Protein AF-A0A1U9QZW3-F1 (afdb_monomer_lite)

Foldseek 3Di:
DEDEPNDAAAQVCLVVQLVSLQVSCDPVADDPPALLSLLLSLLSSLQRHDPDYFYSQLSVVLSVVLLVVLVVVLVVLVVLQVVQVVVFPPPLLVVLVVVLVVQDLWPVSNLVVQKAKWKAADRSVQSSLCQVQQFQRSDHADPVQQAADDPVLQPDPPVLNWSQDPVGTKHKTASADDDPRHANHFMKMFMAGPRQKDFAPGSVLSPDRGRIIMGHRNHHTPDMGTNDHDHYPPDDSSSVSSVVSSSVSVNCSPVSVVSSVVSRCVVVVNDD

Organism: Streptomyces niveus (NCBI:txid193462)

Structure (mmCIF, N/CA/C/O backbone):
data_AF-A0A1U9QZW3-F1
#
_entry.id   AF-A0A1U9QZW3-F1
#
loop_
_atom_site.group_PDB
_atom_site.id
_atom_site.type_symbol
_atom_site.label_atom_id
_atom_site.label_alt_id
_atom_site.label_comp_id
_atom_site.label_asym_id
_atom_site.label_entity_id
_atom_site.label_seq_id
_atom_site.pdbx_PDB_ins_code
_atom_site.Cartn_x
_atom_site.Cartn_y
_atom_site.Cartn_z
_atom_site.occupancy
_atom_site.B_iso_or_equiv
_atom_site.auth_seq_id
_atom_site.auth_comp_id
_atom_site.auth_asym_id
_atom_site.auth_atom_id
_atom_site.pdbx_PDB_model_num
ATOM 1 N N . MET A 1 1 ? 25.166 -5.526 -11.745 1.00 91.75 1 MET A N 1
ATOM 2 C CA . MET A 1 1 ? 26.010 -4.747 -12.659 1.00 91.75 1 MET A CA 1
ATOM 3 C C . MET A 1 1 ? 25.221 -4.560 -13.935 1.00 91.75 1 MET A C 1
ATOM 5 O O . MET A 1 1 ? 24.619 -5.517 -14.416 1.00 91.75 1 MET A O 1
ATOM 9 N N . LEU A 1 2 ? 25.204 -3.346 -14.470 1.00 94.38 2 LEU A N 1
ATOM 10 C CA . LEU A 1 2 ? 24.476 -2.995 -15.684 1.00 94.38 2 LEU A CA 1
ATOM 11 C C . LEU A 1 2 ? 25.464 -2.562 -16.766 1.00 94.38 2 LEU A C 1
ATOM 13 O O . LEU A 1 2 ? 26.194 -1.596 -16.572 1.00 94.38 2 LEU A O 1
ATOM 17 N N . LYS A 1 3 ? 25.471 -3.249 -17.905 1.00 94.50 3 LYS A N 1
ATOM 18 C CA . LYS A 1 3 ? 26.296 -2.911 -19.064 1.00 94.50 3 LYS A CA 1
ATOM 19 C C . LYS A 1 3 ? 25.489 -2.131 -20.099 1.00 94.50 3 LYS A C 1
ATOM 21 O O . LYS A 1 3 ? 24.405 -2.552 -20.508 1.00 94.50 3 LYS A O 1
ATOM 26 N N . ILE A 1 4 ? 26.033 -0.996 -20.536 1.00 93.00 4 ILE A N 1
ATOM 27 C CA . ILE A 1 4 ? 25.473 -0.157 -21.601 1.00 93.00 4 ILE A CA 1
ATOM 28 C C . ILE A 1 4 ? 26.614 0.205 -22.553 1.00 93.00 4 ILE A C 1
ATOM 30 O O . ILE A 1 4 ? 27.500 0.985 -22.205 1.00 93.00 4 ILE A O 1
ATOM 34 N N . GLY A 1 5 ? 26.603 -0.384 -23.752 1.00 90.25 5 GLY A N 1
ATOM 35 C CA . GLY A 1 5 ? 27.762 -0.333 -24.645 1.00 90.25 5 GLY A CA 1
ATOM 36 C C . GLY A 1 5 ? 28.980 -0.973 -23.974 1.00 90.25 5 GLY A C 1
ATOM 37 O O . GLY A 1 5 ? 28.882 -2.082 -23.450 1.00 90.25 5 GLY A O 1
ATOM 38 N N . ASP A 1 6 ? 30.099 -0.252 -23.939 1.00 91.50 6 ASP A N 1
ATOM 39 C CA . ASP A 1 6 ? 31.357 -0.728 -23.345 1.00 91.50 6 ASP A CA 1
ATOM 40 C C . ASP A 1 6 ? 31.515 -0.379 -21.856 1.00 91.50 6 ASP A C 1
ATOM 42 O O . ASP A 1 6 ? 32.492 -0.773 -21.222 1.00 91.50 6 ASP A O 1
ATOM 46 N N . ILE A 1 7 ? 30.556 0.347 -21.272 1.00 91.62 7 ILE A N 1
ATOM 47 C CA . ILE A 1 7 ? 30.619 0.800 -19.878 1.00 91.62 7 ILE A CA 1
ATOM 48 C C . ILE A 1 7 ? 29.787 -0.132 -18.995 1.00 91.62 7 ILE A C 1
ATOM 50 O O . ILE A 1 7 ? 28.655 -0.485 -19.332 1.00 91.62 7 ILE A O 1
ATOM 54 N N . THR A 1 8 ? 30.343 -0.499 -17.838 1.00 91.94 8 THR A N 1
ATOM 55 C CA . THR A 1 8 ? 29.641 -1.252 -16.790 1.00 91.94 8 THR A CA 1
ATOM 56 C C . THR A 1 8 ? 29.429 -0.366 -15.570 1.00 91.94 8 THR A C 1
ATOM 58 O O . THR A 1 8 ? 30.377 0.199 -15.037 1.00 91.94 8 THR A O 1
ATOM 61 N N . TYR A 1 9 ? 28.178 -0.272 -15.133 1.00 91.94 9 TYR A N 1
ATOM 62 C CA . TYR A 1 9 ? 27.738 0.453 -13.949 1.00 91.94 9 TYR A CA 1
ATOM 63 C C . TYR A 1 9 ? 27.449 -0.527 -12.811 1.00 91.94 9 TYR A C 1
ATOM 65 O O . TYR A 1 9 ? 26.927 -1.628 -13.033 1.00 91.94 9 TYR A O 1
ATOM 73 N N . ASP A 1 10 ? 27.751 -0.125 -11.583 1.00 89.06 10 ASP A N 1
ATOM 74 C CA . ASP A 1 10 ? 27.648 -0.975 -10.400 1.00 89.06 10 ASP A CA 1
ATOM 75 C C . ASP A 1 10 ? 26.913 -0.289 -9.235 1.00 89.06 10 ASP A C 1
ATOM 77 O O . ASP A 1 10 ? 26.332 0.791 -9.359 1.00 89.06 10 ASP A O 1
ATOM 81 N N . HIS A 1 11 ? 26.911 -0.958 -8.083 1.00 78.81 11 HIS A N 1
ATOM 82 C CA . HIS A 1 11 ? 26.247 -0.504 -6.865 1.00 78.81 11 HIS A CA 1
ATOM 83 C C . HIS A 1 11 ? 26.825 0.792 -6.271 1.00 78.81 11 HIS A C 1
ATOM 85 O O . HIS A 1 11 ? 26.147 1.414 -5.456 1.00 78.81 11 HIS A O 1
ATOM 91 N N . GLN A 1 12 ? 28.040 1.206 -6.652 1.00 82.00 12 GLN A N 1
ATOM 92 C CA . GLN A 1 12 ? 28.663 2.439 -6.159 1.00 82.00 12 GLN A CA 1
ATOM 93 C C . GLN A 1 12 ? 28.167 3.673 -6.923 1.00 82.00 12 GLN A C 1
ATOM 95 O O . GLN A 1 12 ? 28.293 4.795 -6.439 1.00 82.00 12 GLN A O 1
ATOM 100 N N . SER A 1 13 ? 27.551 3.469 -8.091 1.00 76.12 13 SER A N 1
ATOM 101 C CA . SER A 1 13 ? 27.132 4.526 -9.017 1.00 76.12 13 SER A CA 1
ATOM 102 C C . SER A 1 13 ? 25.669 4.387 -9.499 1.00 76.12 13 SER A C 1
ATOM 104 O O . SER A 1 13 ? 25.374 4.540 -10.689 1.00 76.12 13 SER A O 1
ATOM 106 N N . PRO A 1 14 ? 24.677 4.146 -8.610 1.00 75.44 14 PRO A N 1
ATOM 107 C CA . PRO A 1 14 ? 23.293 3.908 -9.032 1.00 75.44 14 PRO A CA 1
ATOM 108 C C . PRO A 1 14 ? 22.643 5.138 -9.688 1.00 75.44 14 PRO A C 1
ATOM 110 O O . PRO A 1 14 ? 21.741 4.989 -10.512 1.00 75.44 14 PRO A O 1
ATOM 113 N N . GLY A 1 15 ? 23.078 6.355 -9.341 1.00 81.25 15 GLY A N 1
ATOM 114 C CA . GLY A 1 15 ? 22.639 7.592 -10.000 1.00 81.25 15 GLY A CA 1
ATOM 115 C C . GLY A 1 15 ? 23.156 7.717 -11.438 1.00 81.25 15 GLY A C 1
ATOM 116 O O . GLY A 1 15 ? 22.401 8.103 -12.338 1.00 81.25 15 GLY A O 1
ATOM 117 N N . ASP A 1 16 ? 24.403 7.307 -11.672 1.00 87.50 16 ASP A N 1
ATOM 118 C CA . ASP A 1 16 ? 25.022 7.327 -12.998 1.00 87.50 16 ASP A CA 1
ATOM 119 C C . ASP A 1 16 ? 24.405 6.262 -13.901 1.00 87.50 16 ASP A C 1
ATOM 121 O O . ASP A 1 16 ? 24.103 6.544 -15.059 1.00 87.50 16 ASP A O 1
ATOM 125 N N . ALA A 1 17 ? 24.103 5.079 -13.352 1.00 89.38 17 ALA A N 1
ATOM 126 C CA . ALA A 1 17 ? 23.399 4.017 -14.067 1.00 89.38 17 ALA A CA 1
ATOM 127 C C . ALA A 1 17 ? 22.030 4.481 -14.598 1.00 89.38 17 ALA A C 1
ATOM 129 O O . ALA A 1 17 ? 21.712 4.272 -15.769 1.00 89.38 17 ALA A O 1
ATOM 130 N N . LYS A 1 18 ? 21.228 5.166 -13.765 1.00 93.19 18 LYS A N 1
ATOM 131 C CA . LYS A 1 18 ? 19.935 5.747 -14.182 1.00 93.19 18 LYS A CA 1
ATOM 132 C C . LYS A 1 18 ? 20.118 6.734 -15.332 1.00 93.19 18 LYS A C 1
ATOM 134 O O . LYS A 1 18 ? 19.458 6.622 -16.363 1.00 93.19 18 LYS A O 1
ATOM 139 N N . SER A 1 19 ? 21.036 7.682 -15.154 1.00 92.38 19 SER A N 1
ATOM 140 C CA . SER A 1 19 ? 21.314 8.733 -16.137 1.00 92.38 19 SER A CA 1
ATOM 141 C C . SER A 1 19 ? 21.801 8.150 -17.466 1.00 92.38 19 SER A C 1
ATOM 143 O O . SER A 1 19 ? 21.383 8.599 -18.535 1.00 92.38 19 SER A O 1
ATOM 145 N N . ALA A 1 20 ? 22.628 7.105 -17.410 1.00 93.38 20 ALA A N 1
ATOM 146 C CA . ALA A 1 20 ? 23.126 6.393 -18.576 1.00 93.38 20 ALA A CA 1
ATOM 147 C C . ALA A 1 20 ? 22.014 5.661 -19.338 1.00 93.38 20 ALA A C 1
ATOM 149 O O . ALA A 1 20 ? 21.954 5.780 -20.562 1.00 93.38 20 ALA A O 1
ATOM 150 N N . VAL A 1 21 ? 21.093 4.980 -18.642 1.00 95.69 21 VAL A N 1
ATOM 151 C CA . VAL A 1 21 ? 19.912 4.356 -19.270 1.00 95.69 21 VAL A CA 1
ATOM 152 C C . VAL A 1 21 ? 19.073 5.399 -20.003 1.00 95.69 21 VAL A C 1
ATOM 154 O O . VAL A 1 21 ? 18.740 5.213 -21.173 1.00 95.69 21 VAL A O 1
ATOM 157 N N . TYR A 1 22 ? 18.776 6.526 -19.354 1.00 96.00 22 TYR A N 1
ATOM 158 C CA . TYR A 1 22 ? 17.992 7.597 -19.969 1.00 96.00 22 TYR A CA 1
ATOM 159 C C . TYR A 1 22 ? 18.667 8.168 -21.216 1.00 96.00 22 TYR A C 1
ATOM 161 O O . TYR A 1 22 ? 18.009 8.368 -22.236 1.00 96.00 22 TYR A O 1
ATOM 169 N N . LYS A 1 23 ? 19.984 8.397 -21.153 1.00 95.12 23 LYS A N 1
ATOM 170 C CA . LYS A 1 23 ? 20.768 8.896 -22.286 1.00 95.12 23 LYS A CA 1
ATOM 171 C C . LYS A 1 23 ? 20.805 7.888 -23.436 1.00 95.12 23 LYS A C 1
ATOM 173 O O . LYS A 1 23 ? 20.624 8.284 -24.582 1.00 95.12 23 LYS A O 1
ATOM 178 N N . ALA A 1 24 ? 20.998 6.604 -23.136 1.00 94.88 24 ALA A N 1
ATOM 179 C CA . ALA A 1 24 ? 21.049 5.540 -24.135 1.00 94.88 24 ALA A CA 1
ATOM 180 C C . ALA A 1 24 ? 19.699 5.319 -24.836 1.00 94.88 24 ALA A C 1
ATOM 182 O O . ALA A 1 24 ? 19.668 4.989 -26.018 1.00 94.88 24 ALA A O 1
ATOM 183 N N . MET A 1 25 ? 18.581 5.532 -24.134 1.00 95.31 25 MET A N 1
ATOM 184 C CA . MET A 1 25 ? 17.242 5.469 -24.730 1.00 95.31 25 MET A CA 1
ATOM 185 C C . MET A 1 25 ? 16.882 6.715 -25.558 1.00 95.31 25 MET A C 1
ATOM 187 O O . MET A 1 25 ? 16.002 6.638 -26.417 1.00 95.31 25 MET A O 1
ATOM 191 N N . GLY A 1 26 ? 17.541 7.856 -25.333 1.00 94.50 26 GLY A N 1
ATOM 192 C CA . GLY A 1 26 ? 17.325 9.085 -26.099 1.00 94.50 26 GLY A CA 1
ATOM 193 C C . GLY A 1 26 ? 15.855 9.518 -26.113 1.00 94.50 26 GLY A C 1
ATOM 194 O O . GLY A 1 26 ? 15.215 9.613 -25.067 1.00 94.50 26 GLY A O 1
ATOM 195 N N . ALA A 1 27 ? 15.300 9.748 -27.307 1.00 92.38 27 ALA A N 1
ATOM 196 C CA . ALA A 1 27 ? 13.905 10.164 -27.485 1.00 92.38 27 ALA A CA 1
ATOM 197 C C . ALA A 1 27 ? 12.869 9.118 -27.023 1.00 92.38 27 ALA A C 1
ATOM 199 O O . ALA A 1 27 ? 11.719 9.476 -26.779 1.00 92.38 27 ALA A O 1
ATOM 200 N N . ALA A 1 28 ? 13.260 7.846 -26.890 1.00 92.12 28 ALA A N 1
ATOM 201 C CA . ALA A 1 28 ? 12.387 6.791 -26.376 1.00 92.12 28 ALA A CA 1
ATOM 202 C C . ALA A 1 28 ? 12.317 6.770 -24.838 1.00 92.12 28 ALA A C 1
ATOM 204 O O . ALA A 1 28 ? 11.493 6.054 -24.271 1.00 92.12 28 ALA A O 1
ATOM 205 N N . ALA A 1 29 ? 13.179 7.521 -24.143 1.00 94.00 29 ALA A N 1
ATOM 206 C CA . ALA A 1 29 ? 13.143 7.590 -22.691 1.00 94.00 29 ALA A CA 1
ATOM 207 C C . ALA A 1 29 ? 11.895 8.366 -22.218 1.00 94.00 29 ALA A C 1
ATOM 209 O O . ALA A 1 29 ? 11.572 9.411 -22.791 1.00 94.00 29 ALA A O 1
ATOM 210 N N . PRO A 1 30 ? 11.217 7.933 -21.138 1.00 94.81 30 PRO A N 1
ATOM 211 C CA . PRO A 1 30 ? 10.108 8.689 -20.565 1.00 94.81 30 PRO A CA 1
ATOM 212 C C . PRO A 1 30 ? 10.532 10.103 -20.161 1.00 94.81 30 PRO A C 1
ATOM 214 O O . PRO A 1 30 ? 11.684 10.320 -19.773 1.00 94.81 30 PRO A O 1
ATOM 217 N N . LYS A 1 31 ? 9.591 11.053 -20.212 1.00 94.00 31 LYS A N 1
ATOM 218 C CA . LYS A 1 31 ? 9.825 12.447 -19.804 1.00 94.00 31 LYS A CA 1
ATOM 219 C C . LYS A 1 31 ? 10.215 12.530 -18.327 1.00 94.00 31 LYS A C 1
ATOM 221 O O . LYS A 1 31 ? 9.751 11.726 -17.515 1.00 94.00 31 LYS A O 1
ATOM 226 N N . ASP A 1 32 ? 11.023 13.527 -17.979 1.00 90.25 32 ASP A N 1
ATOM 227 C CA . ASP A 1 32 ? 11.394 13.778 -16.587 1.00 90.25 32 ASP A CA 1
ATOM 228 C C . ASP A 1 32 ? 10.163 14.030 -15.708 1.00 90.25 32 ASP A C 1
ATOM 230 O O . ASP A 1 32 ? 9.120 14.494 -16.173 1.00 90.25 32 ASP A O 1
ATOM 234 N N . SER A 1 33 ? 10.287 13.672 -14.429 1.00 87.19 33 SER A N 1
ATOM 235 C CA . SER A 1 33 ? 9.225 13.804 -13.421 1.00 87.19 33 SER A CA 1
ATOM 236 C C . SER A 1 33 ? 7.921 13.054 -13.743 1.00 87.19 33 SER A C 1
ATOM 238 O O . SER A 1 33 ? 6.858 13.413 -13.241 1.00 87.19 33 SER A O 1
ATOM 240 N N . THR A 1 34 ? 7.986 11.989 -14.551 1.00 92.38 34 THR A N 1
ATOM 241 C CA . THR A 1 34 ? 6.855 11.073 -14.786 1.00 92.38 34 THR A CA 1
ATOM 242 C C . THR A 1 34 ? 7.002 9.770 -13.989 1.00 92.38 34 THR A C 1
ATOM 244 O O . THR A 1 34 ? 8.127 9.312 -13.771 1.00 92.38 34 THR A O 1
ATOM 247 N N . PRO A 1 35 ? 5.904 9.101 -13.590 1.00 91.94 35 PRO A N 1
ATOM 248 C CA . PRO A 1 35 ? 5.985 7.782 -12.952 1.00 91.94 35 PRO A CA 1
ATOM 249 C C . PRO A 1 35 ? 6.659 6.726 -13.828 1.00 91.94 35 PRO A C 1
ATOM 251 O O . PRO A 1 35 ? 7.415 5.904 -13.328 1.00 91.94 35 PRO A O 1
ATOM 254 N N . GLN A 1 36 ? 6.489 6.804 -15.148 1.00 95.62 36 GLN A N 1
ATOM 255 C CA . GLN A 1 36 ? 7.211 5.977 -16.114 1.00 95.62 36 GLN A CA 1
ATOM 256 C C . GLN A 1 36 ? 8.733 6.126 -15.965 1.00 95.62 36 GLN A C 1
ATOM 258 O O . GLN A 1 36 ? 9.456 5.131 -15.935 1.00 95.62 36 GLN A O 1
ATOM 263 N N . ARG A 1 37 ? 9.224 7.366 -15.835 1.00 95.31 37 ARG A N 1
ATOM 264 C CA . ARG A 1 37 ? 10.644 7.653 -15.581 1.00 95.31 37 ARG A CA 1
ATOM 265 C C . ARG A 1 37 ? 11.097 7.062 -14.251 1.00 95.31 37 ARG A C 1
ATOM 267 O O . ARG A 1 37 ? 12.189 6.507 -14.178 1.00 95.31 37 ARG A O 1
ATOM 274 N N . ALA A 1 38 ? 10.258 7.157 -13.221 1.00 93.75 38 ALA A N 1
ATOM 275 C CA . ALA A 1 38 ? 10.558 6.628 -11.898 1.00 93.75 38 ALA A CA 1
ATOM 276 C C . ALA A 1 38 ? 10.674 5.091 -11.895 1.00 93.75 38 ALA A C 1
ATOM 278 O O . ALA A 1 38 ? 11.660 4.574 -11.370 1.00 93.75 38 ALA A O 1
ATOM 279 N N . VAL A 1 39 ? 9.754 4.372 -12.554 1.00 95.94 39 VAL A N 1
ATOM 280 C CA . VAL A 1 39 ? 9.816 2.904 -12.722 1.00 95.94 39 VAL A CA 1
ATOM 281 C C . VAL A 1 39 ? 11.087 2.491 -13.469 1.00 95.94 39 VAL A C 1
ATOM 283 O O . VAL A 1 39 ? 11.822 1.616 -13.001 1.00 95.94 39 VAL A O 1
ATOM 286 N N . LEU A 1 40 ? 11.389 3.137 -14.602 1.00 96.75 40 LEU A N 1
ATOM 287 C CA . LEU A 1 40 ? 12.593 2.845 -15.385 1.00 96.75 40 LEU A CA 1
ATOM 288 C C . LEU A 1 40 ? 13.865 3.070 -14.556 1.00 96.75 40 LEU A C 1
ATOM 290 O O . LEU A 1 40 ? 14.745 2.211 -14.509 1.00 96.75 40 LEU A O 1
ATOM 294 N N . GLY A 1 41 ? 13.947 4.204 -13.858 1.00 94.75 41 GLY A N 1
ATOM 295 C CA . GLY A 1 41 ? 15.080 4.535 -13.000 1.00 94.75 41 GLY A CA 1
ATOM 296 C C . GLY A 1 41 ? 15.247 3.584 -11.819 1.00 94.75 41 GLY A C 1
ATOM 297 O O . GLY A 1 41 ? 16.371 3.218 -11.476 1.00 94.75 41 GLY A O 1
ATOM 298 N N . ALA A 1 42 ? 14.148 3.173 -11.186 1.00 93.81 42 ALA A N 1
ATOM 299 C CA . ALA A 1 42 ? 14.182 2.207 -10.095 1.00 93.81 42 ALA A CA 1
ATOM 300 C C . ALA A 1 42 ? 14.679 0.838 -10.590 1.00 93.81 42 ALA A C 1
ATOM 302 O O . ALA A 1 42 ? 15.586 0.263 -9.991 1.00 93.81 42 ALA A O 1
ATOM 303 N N . THR A 1 43 ? 14.184 0.377 -11.742 1.00 95.56 43 THR A N 1
ATOM 304 C CA . THR A 1 43 ? 14.618 -0.880 -12.378 1.00 95.56 43 THR A CA 1
ATOM 305 C C . THR A 1 43 ? 16.107 -0.844 -12.740 1.00 95.56 43 THR A C 1
ATOM 307 O O . THR A 1 43 ? 16.851 -1.772 -12.419 1.00 95.56 43 THR A O 1
ATOM 310 N N . ALA A 1 44 ? 16.575 0.258 -13.339 1.00 95.12 44 ALA A N 1
ATOM 311 C CA . ALA A 1 44 ? 17.985 0.457 -13.677 1.00 95.12 44 ALA A CA 1
ATOM 312 C C . ALA A 1 44 ? 18.894 0.434 -12.437 1.00 95.12 44 ALA A C 1
ATOM 314 O O . ALA A 1 44 ? 19.967 -0.171 -12.463 1.00 95.12 44 ALA A O 1
ATOM 315 N N . ALA A 1 45 ? 18.457 1.049 -11.334 1.00 93.19 45 ALA A N 1
ATOM 316 C CA . ALA A 1 45 ? 19.206 1.041 -10.081 1.00 93.19 45 ALA A CA 1
ATOM 317 C C . ALA A 1 45 ? 19.336 -0.366 -9.488 1.00 93.19 45 ALA A C 1
ATOM 319 O O . ALA A 1 45 ? 20.418 -0.735 -9.035 1.00 93.19 45 ALA A O 1
ATOM 320 N N . VAL A 1 46 ? 18.265 -1.167 -9.531 1.00 93.00 46 VAL A N 1
ATOM 321 C CA . VAL A 1 46 ? 18.315 -2.567 -9.087 1.00 93.00 46 VAL A CA 1
ATOM 322 C C . VAL A 1 46 ? 19.275 -3.382 -9.958 1.00 93.00 46 VAL A C 1
ATOM 324 O O . VAL A 1 46 ? 20.104 -4.122 -9.425 1.00 93.00 46 VAL A O 1
ATOM 327 N N . ALA A 1 47 ? 19.230 -3.214 -11.283 1.00 93.50 47 ALA A N 1
ATOM 328 C CA . ALA A 1 47 ? 20.141 -3.901 -12.199 1.00 93.50 47 ALA A CA 1
ATOM 329 C C . ALA A 1 47 ? 21.618 -3.553 -11.924 1.00 93.50 47 ALA A C 1
ATOM 331 O O . ALA A 1 47 ? 22.474 -4.442 -11.842 1.00 93.50 47 ALA A O 1
ATOM 332 N N . ALA A 1 48 ? 21.923 -2.269 -11.716 1.00 91.81 48 ALA A N 1
ATOM 333 C CA . ALA A 1 48 ? 23.266 -1.812 -11.364 1.00 91.81 48 ALA A CA 1
ATOM 334 C C . ALA A 1 48 ? 23.729 -2.381 -10.011 1.00 91.81 48 ALA A C 1
ATOM 336 O O . ALA A 1 48 ? 24.852 -2.875 -9.910 1.00 91.81 48 ALA A O 1
ATOM 337 N N . GLY A 1 49 ? 22.836 -2.408 -9.016 1.00 88.44 49 GLY A N 1
ATOM 338 C CA . GLY A 1 49 ? 23.109 -2.910 -7.667 1.00 88.44 49 GLY A CA 1
ATOM 339 C C . GLY A 1 49 ? 23.251 -4.432 -7.533 1.00 88.44 49 GLY A C 1
ATOM 340 O O . GLY A 1 49 ? 23.759 -4.905 -6.520 1.00 88.44 49 GLY A O 1
ATOM 341 N N . GLY A 1 50 ? 22.809 -5.219 -8.521 1.00 82.06 50 GLY A N 1
ATOM 342 C CA . GLY A 1 50 ? 22.882 -6.684 -8.473 1.00 82.06 50 GLY A CA 1
ATOM 343 C C . GLY A 1 50 ? 24.290 -7.257 -8.703 1.00 82.06 50 GLY A C 1
ATOM 344 O O . GLY A 1 50 ? 25.134 -6.630 -9.336 1.00 82.06 50 GLY A O 1
ATOM 345 N N . ALA A 1 51 ? 24.536 -8.496 -8.267 1.00 84.00 51 ALA A N 1
ATOM 346 C CA . ALA A 1 51 ? 25.795 -9.208 -8.545 1.00 84.00 51 ALA A CA 1
ATOM 347 C C . ALA A 1 51 ? 25.888 -9.755 -9.986 1.00 84.00 51 ALA A C 1
ATOM 349 O O . ALA A 1 51 ? 26.978 -9.958 -10.512 1.00 84.00 51 ALA A O 1
ATOM 350 N N . ALA A 1 52 ? 24.745 -9.995 -10.635 1.00 89.75 52 ALA A N 1
ATOM 351 C CA . ALA A 1 52 ? 24.687 -10.470 -12.016 1.00 89.75 52 ALA A CA 1
ATOM 352 C C . ALA A 1 52 ? 24.946 -9.337 -13.025 1.00 89.75 52 ALA A C 1
ATOM 354 O O . ALA A 1 52 ? 24.741 -8.159 -12.715 1.00 89.75 52 ALA A O 1
ATOM 355 N N . LEU A 1 53 ? 25.373 -9.711 -14.234 1.00 92.94 53 LEU A N 1
ATOM 356 C CA . LEU A 1 53 ? 25.516 -8.801 -15.368 1.00 92.94 53 LEU A CA 1
ATOM 357 C C . LEU A 1 53 ? 24.217 -8.755 -16.183 1.00 92.94 53 LEU A C 1
ATOM 359 O O . LEU A 1 53 ? 23.809 -9.764 -16.771 1.00 92.94 53 LEU A O 1
ATOM 363 N N . PHE A 1 54 ? 23.616 -7.571 -16.232 1.00 95.69 54 PHE A N 1
ATOM 364 C CA . PHE A 1 54 ? 22.447 -7.245 -17.046 1.00 95.69 54 PHE A CA 1
ATOM 365 C C . PHE A 1 54 ? 22.821 -6.243 -18.132 1.00 95.69 54 PHE A C 1
ATOM 367 O O . PHE A 1 54 ? 23.739 -5.444 -17.948 1.00 95.69 54 PHE A O 1
ATOM 374 N N . GLU A 1 55 ? 22.091 -6.255 -19.238 1.00 96.25 55 GLU A N 1
ATOM 375 C CA . GLU A 1 55 ? 22.244 -5.301 -20.335 1.00 96.25 55 GLU A CA 1
ATOM 376 C C . GLU A 1 55 ? 20.999 -4.414 -20.478 1.00 96.25 55 GLU A C 1
ATOM 378 O O . GLU A 1 55 ? 19.931 -4.701 -19.930 1.00 96.25 55 GLU A O 1
ATOM 383 N N . LEU A 1 56 ? 21.117 -3.311 -21.226 1.00 95.69 56 LEU A N 1
ATOM 384 C CA . LEU A 1 56 ? 19.996 -2.394 -21.466 1.00 95.69 56 LEU A CA 1
ATOM 385 C C . LEU A 1 56 ? 18.714 -3.091 -21.984 1.00 95.69 56 LEU A C 1
ATOM 387 O O . LEU A 1 56 ? 17.635 -2.720 -21.515 1.00 95.69 56 LEU A O 1
ATOM 391 N N . PRO A 1 57 ? 18.768 -4.089 -22.894 1.00 96.50 57 PRO A N 1
ATOM 392 C CA . PRO A 1 57 ? 17.575 -4.833 -23.304 1.00 96.50 57 PRO A CA 1
ATOM 393 C C . PRO A 1 57 ? 16.858 -5.552 -22.151 1.00 96.50 57 PRO A C 1
ATOM 395 O O . PRO A 1 57 ? 15.631 -5.618 -22.157 1.00 96.50 57 PRO A O 1
ATOM 398 N N . ASP A 1 58 ? 17.587 -6.033 -21.139 1.00 96.94 58 ASP A N 1
ATOM 399 C CA . ASP A 1 58 ? 17.011 -6.733 -19.981 1.00 96.94 58 ASP A CA 1
ATOM 400 C C . ASP A 1 58 ? 16.207 -5.755 -19.117 1.00 96.94 58 ASP A C 1
ATOM 402 O O . ASP A 1 58 ? 15.065 -6.020 -18.742 1.00 96.94 58 ASP A O 1
ATOM 406 N N . VAL A 1 59 ? 16.787 -4.576 -18.866 1.00 96.56 59 VAL A N 1
ATOM 407 C CA . VAL A 1 59 ? 16.133 -3.485 -18.128 1.00 96.56 59 VAL A CA 1
ATOM 408 C C . VAL A 1 59 ? 14.892 -2.995 -18.869 1.00 96.56 59 VAL A C 1
ATOM 410 O O . VAL A 1 59 ? 13.852 -2.795 -18.245 1.00 96.56 59 VAL A O 1
ATOM 413 N N . ARG A 1 60 ? 14.981 -2.822 -20.195 1.00 96.75 60 ARG A N 1
ATOM 414 C CA . ARG A 1 60 ? 13.847 -2.390 -21.024 1.00 96.75 60 ARG A CA 1
ATOM 415 C C . ARG A 1 60 ? 12.708 -3.400 -20.998 1.00 96.75 60 ARG A C 1
ATOM 417 O O . ARG A 1 60 ? 11.575 -2.992 -20.793 1.00 96.75 60 ARG A O 1
ATOM 424 N N . LYS A 1 61 ? 13.006 -4.697 -21.121 1.00 96.75 61 LYS A N 1
ATOM 425 C CA . LYS A 1 61 ? 11.984 -5.749 -21.059 1.00 96.75 61 LYS A CA 1
ATOM 426 C C . LYS A 1 61 ? 11.212 -5.713 -19.740 1.00 96.75 61 LYS A C 1
ATOM 428 O O . LYS A 1 61 ? 9.988 -5.692 -19.760 1.00 96.75 61 LYS A O 1
ATOM 433 N N . VAL A 1 62 ? 11.919 -5.663 -18.608 1.00 96.94 62 VAL A N 1
ATOM 434 C CA . VAL A 1 62 ? 11.284 -5.602 -17.280 1.00 96.94 62 VAL A CA 1
ATOM 435 C C . VAL A 1 62 ? 10.492 -4.304 -17.099 1.00 96.94 62 VAL A C 1
ATOM 437 O O . VAL A 1 62 ? 9.389 -4.321 -16.559 1.00 96.94 62 VAL A O 1
ATOM 440 N N . TYR A 1 63 ? 11.021 -3.177 -17.578 1.00 97.06 63 TYR A N 1
ATOM 441 C CA . TYR A 1 63 ? 10.300 -1.906 -17.584 1.00 97.06 63 TYR A CA 1
ATOM 442 C C . TYR A 1 63 ? 8.993 -1.978 -18.392 1.00 97.06 63 TYR A C 1
ATOM 444 O O . TYR A 1 63 ? 7.948 -1.571 -17.887 1.00 97.06 63 TYR A O 1
ATOM 452 N N . ASP A 1 64 ? 9.033 -2.526 -19.607 1.00 96.31 64 ASP A N 1
ATOM 453 C CA . ASP A 1 64 ? 7.858 -2.672 -20.471 1.00 96.31 64 ASP A CA 1
ATOM 454 C C . ASP A 1 64 ? 6.822 -3.625 -19.844 1.00 96.31 64 ASP A C 1
ATOM 456 O O . ASP A 1 64 ? 5.623 -3.338 -19.867 1.00 96.31 64 ASP A O 1
ATOM 460 N N . ASP A 1 65 ? 7.272 -4.704 -19.194 1.00 96.00 65 ASP A N 1
ATOM 461 C CA . ASP A 1 65 ? 6.400 -5.613 -18.439 1.00 96.00 65 ASP A CA 1
ATOM 462 C C . ASP A 1 65 ? 5.679 -4.887 -17.293 1.00 96.00 65 ASP A C 1
ATOM 464 O O . ASP A 1 65 ? 4.478 -5.083 -17.096 1.00 96.00 65 ASP A O 1
ATOM 468 N N . PHE A 1 66 ? 6.367 -3.988 -16.580 1.00 96.31 66 PHE A N 1
ATOM 469 C CA . PHE A 1 66 ? 5.739 -3.152 -15.556 1.00 96.31 66 PHE A CA 1
ATOM 470 C C . PHE A 1 66 ? 4.712 -2.169 -16.129 1.00 96.31 66 PHE A C 1
ATOM 472 O O . PHE A 1 66 ? 3.702 -1.904 -15.474 1.00 96.31 66 PHE A O 1
ATOM 479 N N . LEU A 1 67 ? 4.918 -1.641 -17.340 1.00 94.69 67 LEU A N 1
ATOM 480 C CA . LEU A 1 67 ? 3.908 -0.803 -17.996 1.00 94.69 67 LEU A CA 1
ATOM 481 C C . LEU A 1 67 ? 2.638 -1.603 -18.307 1.00 94.69 67 LEU A C 1
ATOM 483 O O . LEU A 1 67 ? 1.536 -1.141 -18.011 1.00 94.69 67 LEU A O 1
ATOM 487 N N . VAL A 1 68 ? 2.787 -2.814 -18.853 1.00 94.88 68 VAL A N 1
ATOM 488 C CA . VAL A 1 68 ? 1.656 -3.716 -19.129 1.00 94.88 68 VAL A CA 1
ATOM 489 C C . VAL A 1 68 ? 0.934 -4.083 -17.832 1.00 94.88 68 VAL A C 1
ATOM 491 O O . VAL A 1 68 ? -0.297 -4.022 -17.761 1.00 94.88 68 VAL A O 1
ATOM 494 N N . GLN A 1 69 ? 1.694 -4.407 -16.785 1.00 93.62 69 GLN A N 1
ATOM 495 C CA . GLN A 1 69 ? 1.149 -4.720 -15.470 1.00 93.62 69 GLN A CA 1
ATOM 496 C C . GLN A 1 69 ? 0.352 -3.545 -14.887 1.00 93.62 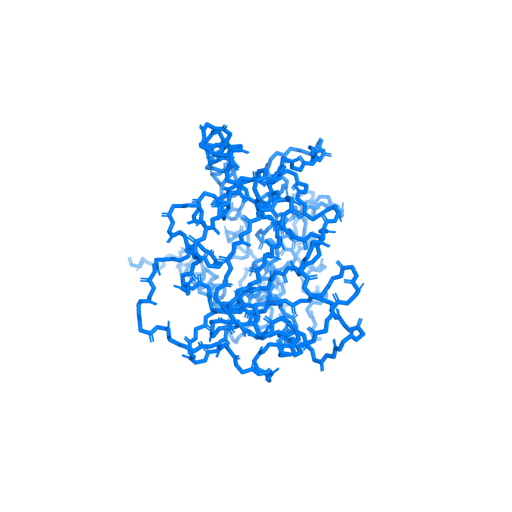69 GLN A C 1
ATOM 498 O O . GLN A 1 69 ? -0.725 -3.759 -14.332 1.00 93.62 69 GLN A O 1
ATOM 503 N N . ALA A 1 70 ? 0.821 -2.304 -15.052 1.00 93.38 70 ALA A N 1
ATOM 504 C CA . ALA A 1 70 ? 0.112 -1.117 -14.578 1.00 93.38 70 ALA A CA 1
ATOM 505 C C . ALA A 1 70 ? -1.275 -0.965 -15.230 1.00 93.38 70 ALA A C 1
ATOM 507 O O . ALA A 1 70 ? -2.251 -0.671 -14.541 1.00 93.38 70 ALA A O 1
ATOM 508 N N . THR A 1 71 ? -1.391 -1.219 -16.537 1.00 91.94 71 THR A N 1
ATOM 509 C CA . THR A 1 71 ? -2.682 -1.199 -17.247 1.00 91.94 71 THR A CA 1
ATOM 510 C C . THR A 1 71 ? -3.625 -2.302 -16.758 1.00 91.94 71 THR A C 1
ATOM 512 O O . THR A 1 71 ? -4.820 -2.067 -16.555 1.00 91.94 71 THR A O 1
ATOM 515 N N . GLN A 1 72 ? -3.103 -3.507 -16.518 1.00 92.38 72 GLN A N 1
ATOM 516 C CA . GLN A 1 72 ? -3.898 -4.610 -15.967 1.00 92.38 72 GLN A CA 1
ATOM 517 C C . GLN A 1 72 ? -4.388 -4.288 -14.550 1.00 92.38 72 GLN A C 1
ATOM 519 O O . GLN A 1 72 ? -5.574 -4.435 -14.250 1.00 92.38 72 GLN A O 1
ATOM 524 N N . PHE A 1 73 ? -3.501 -3.776 -13.696 1.00 91.75 73 PHE A N 1
ATOM 525 C CA . PHE A 1 73 ? -3.843 -3.359 -12.341 1.00 91.75 73 PHE A CA 1
ATOM 526 C C . PHE A 1 73 ? -4.860 -2.225 -12.317 1.00 91.75 73 PHE A C 1
ATOM 528 O O . PHE A 1 73 ? -5.757 -2.265 -11.482 1.00 91.75 73 PHE A O 1
ATOM 535 N N . ALA A 1 74 ? -4.809 -1.275 -13.252 1.00 92.06 74 ALA A N 1
ATOM 536 C CA . ALA A 1 74 ? -5.804 -0.209 -13.333 1.00 92.06 74 ALA A CA 1
ATOM 537 C C . ALA A 1 74 ? -7.226 -0.772 -13.518 1.00 92.06 74 ALA A C 1
ATOM 539 O O . ALA A 1 74 ? -8.169 -0.318 -12.864 1.00 92.06 74 ALA A O 1
ATOM 540 N N . THR A 1 75 ? -7.364 -1.815 -14.343 1.00 91.81 75 THR A N 1
ATOM 541 C CA . THR A 1 75 ? -8.639 -2.518 -14.556 1.00 91.81 75 THR A CA 1
ATOM 542 C C . THR A 1 75 ? -9.100 -3.231 -13.283 1.00 91.81 75 THR A C 1
ATOM 544 O O . THR A 1 75 ? -10.243 -3.056 -12.854 1.00 91.81 75 THR A O 1
ATOM 547 N N . THR A 1 76 ? -8.209 -3.984 -12.632 1.00 91.44 76 THR A N 1
ATOM 548 C CA . THR A 1 76 ? -8.511 -4.682 -11.370 1.00 91.44 76 THR A CA 1
ATOM 549 C C . THR A 1 76 ? -8.897 -3.704 -10.258 1.00 91.44 76 THR A C 1
ATOM 551 O O . THR A 1 76 ? -9.936 -3.869 -9.623 1.00 91.44 76 THR A O 1
ATOM 554 N N . THR A 1 77 ? -8.133 -2.625 -10.075 1.00 92.19 77 THR A N 1
ATOM 555 C CA . THR A 1 77 ? -8.405 -1.570 -9.090 1.00 92.19 77 THR A CA 1
ATOM 556 C C . THR A 1 77 ? -9.776 -0.922 -9.316 1.00 92.19 77 THR A C 1
ATOM 558 O O . THR A 1 77 ? -10.482 -0.618 -8.351 1.00 92.19 77 THR A O 1
ATOM 561 N N . ALA A 1 78 ? -10.189 -0.713 -10.570 1.00 91.88 78 ALA A N 1
ATOM 562 C CA . ALA A 1 78 ? -11.513 -0.178 -10.891 1.00 91.88 78 ALA A CA 1
ATOM 563 C C . ALA A 1 78 ? -12.648 -1.160 -10.539 1.00 91.88 78 ALA A C 1
ATOM 565 O O . ALA A 1 78 ? -13.675 -0.750 -9.981 1.00 91.88 78 ALA A O 1
ATOM 566 N N . ALA A 1 79 ? -12.455 -2.454 -10.810 1.00 94.94 79 ALA A N 1
ATOM 567 C CA . ALA A 1 79 ? -13.400 -3.497 -10.419 1.00 94.94 79 ALA A CA 1
ATOM 568 C C . ALA A 1 79 ? -13.526 -3.597 -8.887 1.00 94.94 79 ALA A C 1
ATOM 570 O O . ALA A 1 79 ? -14.638 -3.606 -8.354 1.00 94.94 79 ALA A O 1
ATOM 571 N N . ASP A 1 80 ? -12.404 -3.567 -8.166 1.00 95.94 80 ASP A N 1
ATOM 572 C CA . ASP A 1 80 ? -12.383 -3.611 -6.701 1.00 95.94 80 ASP A CA 1
ATOM 573 C C . ASP A 1 80 ? -12.983 -2.356 -6.068 1.00 95.94 80 ASP A C 1
ATOM 575 O O . ASP A 1 80 ? -13.664 -2.444 -5.044 1.00 95.94 80 ASP A O 1
ATOM 579 N N . ARG A 1 81 ? -12.822 -1.186 -6.701 1.00 94.69 81 ARG A N 1
ATOM 580 C CA . ARG A 1 81 ? -13.531 0.031 -6.287 1.00 94.69 81 ARG A CA 1
ATOM 581 C C . ARG A 1 81 ? -15.038 -0.156 -6.391 1.00 94.69 81 ARG A C 1
ATOM 583 O O . ARG A 1 81 ? -15.747 0.175 -5.445 1.00 94.69 81 ARG A O 1
ATOM 590 N N . THR A 1 82 ? -15.519 -0.661 -7.524 1.00 95.75 82 THR A N 1
ATOM 591 C CA . THR A 1 82 ? -16.950 -0.914 -7.738 1.00 95.75 82 THR A CA 1
ATOM 592 C C . THR A 1 82 ? -17.490 -1.873 -6.679 1.00 95.75 82 THR A C 1
ATOM 594 O O . THR A 1 82 ? -18.510 -1.581 -6.056 1.00 95.75 82 THR A O 1
ATOM 597 N N . TRP A 1 83 ? -16.762 -2.958 -6.401 1.00 97.62 83 TRP A N 1
ATOM 598 C CA . TRP A 1 83 ? -17.116 -3.905 -5.346 1.00 97.62 83 TRP A CA 1
ATOM 599 C C . TRP A 1 83 ? -17.183 -3.232 -3.968 1.00 97.62 83 TRP A C 1
ATOM 601 O O . TRP A 1 83 ? -18.171 -3.395 -3.255 1.00 97.62 83 TRP A O 1
ATOM 611 N N . CYS A 1 84 ? -16.179 -2.427 -3.604 1.00 96.88 84 CYS A N 1
ATOM 612 C CA . CYS A 1 84 ? -16.151 -1.708 -2.328 1.00 96.88 84 CYS A CA 1
ATOM 613 C C . CYS A 1 84 ? -17.361 -0.775 -2.172 1.00 96.88 84 CYS A C 1
ATOM 615 O O . CYS A 1 84 ? -18.000 -0.765 -1.124 1.00 96.88 84 CYS A O 1
ATOM 617 N N . LEU A 1 85 ? -17.714 -0.026 -3.221 1.00 94.88 85 LEU A N 1
ATOM 618 C CA . LEU A 1 85 ? -18.871 0.876 -3.199 1.00 94.88 85 LEU A CA 1
ATOM 619 C C . LEU A 1 85 ? -20.200 0.127 -3.021 1.00 94.88 85 LEU A C 1
ATOM 621 O O . LEU A 1 85 ? -21.099 0.637 -2.357 1.00 94.88 85 LEU A O 1
ATOM 625 N N . GLN A 1 86 ? -20.320 -1.079 -3.582 1.00 96.50 86 GLN A N 1
ATOM 626 C CA . GLN A 1 86 ? -21.501 -1.937 -3.431 1.00 96.50 86 GLN A CA 1
ATOM 627 C C . GLN A 1 86 ? -21.590 -2.596 -2.045 1.00 96.50 86 GLN A C 1
ATOM 629 O O . GLN A 1 86 ? -22.689 -2.852 -1.565 1.00 96.50 86 GLN A O 1
ATOM 634 N N . ASN A 1 87 ? -20.450 -2.841 -1.393 1.00 94.88 87 ASN A N 1
ATOM 635 C CA . ASN A 1 87 ? -20.350 -3.511 -0.089 1.00 94.88 87 ASN A CA 1
ATOM 636 C C . ASN A 1 87 ? -20.112 -2.526 1.067 1.00 94.88 87 ASN A C 1
ATOM 638 O O . ASN A 1 87 ? -19.571 -2.879 2.115 1.00 94.88 87 ASN A O 1
ATOM 642 N N . TRP A 1 88 ? -20.502 -1.266 0.882 1.00 93.44 88 TRP A N 1
ATOM 643 C CA . TRP A 1 88 ? -20.304 -0.221 1.873 1.00 93.44 88 TRP A CA 1
ATOM 644 C C . TRP A 1 88 ? -21.326 -0.333 3.016 1.00 93.44 88 TRP A C 1
ATOM 646 O O . TRP A 1 88 ? -22.399 0.273 2.975 1.00 93.44 88 TRP A O 1
ATOM 656 N N . ASP A 1 89 ? -20.970 -1.068 4.073 1.00 92.94 89 ASP A N 1
ATOM 657 C CA . ASP A 1 89 ? -21.783 -1.171 5.292 1.00 92.94 89 ASP A CA 1
ATOM 658 C C . ASP A 1 89 ? -21.780 0.145 6.090 1.00 92.94 89 ASP A C 1
ATOM 660 O O . ASP A 1 89 ? -20.933 0.403 6.951 1.00 92.94 89 ASP A O 1
ATOM 664 N N . ARG A 1 90 ? -22.764 1.001 5.800 1.00 93.88 90 ARG A N 1
ATOM 665 C CA . ARG A 1 90 ? -22.934 2.296 6.473 1.00 93.88 90 ARG A CA 1
ATOM 666 C C . ARG A 1 90 ? -23.329 2.168 7.942 1.00 93.88 90 ARG A C 1
ATOM 668 O O . ARG A 1 90 ? -23.082 3.102 8.704 1.00 93.88 90 ARG A O 1
ATOM 675 N N . ARG A 1 91 ? -23.950 1.055 8.349 1.00 97.06 91 ARG A N 1
ATOM 676 C CA . ARG A 1 91 ? -24.387 0.863 9.736 1.00 97.06 91 ARG A CA 1
ATOM 677 C C . ARG A 1 91 ? -23.176 0.623 10.624 1.00 97.06 91 ARG A C 1
ATOM 679 O O . ARG A 1 91 ? -23.001 1.358 11.595 1.00 97.06 91 ARG A O 1
ATOM 686 N N . THR A 1 92 ? -22.335 -0.347 10.270 1.00 97.38 92 THR A N 1
ATOM 687 C CA . THR A 1 92 ? -21.101 -0.628 11.015 1.00 97.38 92 THR A CA 1
ATOM 688 C C . THR A 1 92 ? -20.167 0.578 10.990 1.00 97.38 92 THR A C 1
ATOM 690 O O . THR A 1 92 ? -19.659 0.973 12.037 1.00 97.38 92 THR A O 1
ATOM 693 N N . ALA A 1 93 ? -20.016 1.241 9.837 1.00 95.81 93 ALA A N 1
ATOM 694 C CA . ALA A 1 93 ? -19.213 2.459 9.744 1.00 95.81 93 ALA A CA 1
ATOM 695 C C . ALA A 1 93 ? -19.690 3.558 10.710 1.00 95.81 93 ALA A C 1
ATOM 697 O O . ALA A 1 93 ? -18.875 4.118 11.435 1.00 95.81 93 ALA A O 1
ATOM 698 N N . GLY A 1 94 ? -20.999 3.837 10.777 1.00 96.56 94 GLY A N 1
ATOM 699 C CA . GLY A 1 94 ? -21.548 4.865 11.671 1.00 96.56 94 GLY A CA 1
ATOM 700 C C . GLY A 1 94 ? -21.423 4.526 13.161 1.00 96.56 94 GLY A C 1
ATOM 701 O O . GLY A 1 94 ? -21.189 5.415 13.983 1.00 96.56 94 GLY A O 1
ATOM 702 N N . GLN A 1 95 ? -21.540 3.242 13.519 1.00 97.38 95 GLN A N 1
ATOM 703 C CA . GLN A 1 95 ? -21.319 2.771 14.891 1.00 97.38 95 GLN A CA 1
ATOM 704 C C . GLN A 1 95 ? -19.864 2.979 15.318 1.00 97.38 95 GLN A C 1
ATOM 706 O O . GLN A 1 95 ? -19.613 3.572 16.369 1.00 97.38 95 GLN A O 1
ATOM 711 N N . LEU A 1 96 ? -18.917 2.549 14.481 1.00 96.50 96 LEU A N 1
ATOM 712 C CA . LEU A 1 96 ? -17.490 2.703 14.748 1.00 96.50 96 LEU A CA 1
ATOM 713 C C . LEU A 1 96 ? -17.069 4.178 14.747 1.00 96.50 96 LEU A C 1
ATOM 715 O O . LEU A 1 96 ? -16.340 4.598 15.640 1.00 96.50 96 LEU A O 1
ATOM 719 N N . ASP A 1 97 ? -17.587 4.992 13.824 1.00 94.75 97 ASP A N 1
ATOM 720 C CA . ASP A 1 97 ? -17.286 6.428 13.758 1.00 94.75 97 ASP A CA 1
ATOM 721 C C . ASP A 1 97 ? -17.768 7.184 15.006 1.00 94.75 97 ASP A C 1
ATOM 723 O O . ASP A 1 97 ? -17.112 8.107 15.484 1.00 94.75 97 ASP A O 1
ATOM 727 N N . THR A 1 98 ? -18.892 6.753 15.586 1.00 95.25 98 THR A N 1
ATOM 728 C CA . THR A 1 98 ? -19.398 7.294 16.856 1.00 95.25 98 THR A CA 1
ATOM 729 C C . THR A 1 98 ? -18.560 6.832 18.052 1.00 95.25 98 THR A C 1
ATOM 731 O O . THR A 1 98 ? -18.402 7.579 19.021 1.00 95.25 98 THR A O 1
ATOM 734 N N . ALA A 1 99 ? -18.043 5.602 18.010 1.00 94.44 99 ALA A N 1
ATOM 735 C CA . ALA A 1 99 ? -17.254 5.013 19.087 1.00 94.44 99 ALA A CA 1
ATOM 736 C C . ALA A 1 99 ? -15.821 5.562 19.134 1.00 94.44 99 ALA A C 1
ATOM 738 O O . ALA A 1 99 ? -15.323 5.840 20.223 1.00 94.44 99 ALA A O 1
ATOM 739 N N . GLN A 1 100 ? -15.183 5.779 17.979 1.00 93.12 100 GLN A N 1
ATOM 740 C CA . GLN A 1 100 ? -13.779 6.185 17.882 1.00 93.12 100 GLN A CA 1
ATOM 741 C C . GLN A 1 100 ? -13.403 7.407 18.748 1.00 93.12 100 GLN A C 1
ATOM 743 O O . GLN A 1 100 ? -12.435 7.303 19.503 1.00 93.12 100 GLN A O 1
ATOM 748 N N . PRO A 1 101 ? -14.137 8.539 18.723 1.00 90.19 101 PRO A N 1
ATOM 749 C CA . PRO A 1 101 ? -13.797 9.708 19.540 1.00 90.19 101 PRO A CA 1
ATOM 750 C C . PRO A 1 101 ? -14.121 9.545 21.035 1.00 90.19 101 PRO A C 1
ATOM 752 O O . PRO A 1 101 ? -13.759 10.410 21.824 1.00 90.19 101 PRO A O 1
ATOM 755 N N . ARG A 1 102 ? -14.834 8.482 21.434 1.00 91.62 102 ARG A N 1
ATOM 756 C CA . ARG A 1 102 ? -15.209 8.198 22.835 1.00 91.62 102 ARG A CA 1
ATOM 757 C C . ARG A 1 102 ? -14.266 7.209 23.518 1.00 91.62 102 ARG A C 1
ATOM 759 O O . ARG A 1 102 ? -14.462 6.888 24.689 1.00 91.62 102 ARG A O 1
ATOM 766 N N . GLN A 1 103 ? -13.291 6.688 22.781 1.00 92.00 103 GLN A N 1
ATOM 767 C CA . GLN A 1 103 ? -12.277 5.796 23.322 1.00 92.00 103 GLN A CA 1
ATOM 768 C C . GLN A 1 103 ? -11.438 6.503 24.384 1.00 92.00 103 GLN A C 1
ATOM 770 O O . GLN A 1 103 ? -11.364 7.732 24.429 1.00 92.00 103 GLN A O 1
ATOM 775 N N . ALA A 1 104 ? -10.798 5.716 25.244 1.00 91.81 104 ALA A N 1
ATOM 776 C CA . ALA A 1 104 ? -9.886 6.275 26.224 1.00 91.81 104 ALA A CA 1
ATOM 777 C C . ALA A 1 104 ? -8.690 6.941 25.528 1.00 91.81 104 ALA A C 1
ATOM 779 O O . ALA A 1 104 ? -8.215 6.480 24.495 1.00 91.81 104 ALA A O 1
ATOM 780 N N . THR A 1 105 ? -8.178 8.018 26.115 1.00 88.38 105 THR A N 1
ATOM 781 C CA . THR A 1 105 ? -7.003 8.734 25.600 1.00 88.38 105 THR A CA 1
ATOM 782 C C . THR A 1 105 ? -5.720 8.385 26.350 1.00 88.38 105 THR A C 1
ATOM 784 O O . THR A 1 105 ? -4.676 8.954 26.047 1.00 88.38 105 THR A O 1
ATOM 787 N N . THR A 1 106 ? -5.773 7.452 27.304 1.00 91.25 106 THR A N 1
ATOM 788 C CA . THR A 1 106 ? -4.608 6.908 28.017 1.00 91.25 106 THR A CA 1
ATOM 789 C C . THR A 1 106 ? -4.407 5.440 27.662 1.00 91.25 106 THR A C 1
ATOM 791 O O . THR A 1 106 ? -5.370 4.729 27.362 1.00 91.25 106 THR A O 1
ATOM 794 N N . LEU A 1 107 ? -3.168 4.957 27.714 1.00 90.62 107 LEU A N 1
ATOM 795 C CA . LEU A 1 107 ? -2.826 3.568 27.414 1.00 90.62 107 LEU A CA 1
ATOM 796 C C . LEU A 1 107 ? -3.527 2.592 28.351 1.00 90.62 107 LEU A C 1
ATOM 798 O O . LEU A 1 107 ? -4.050 1.578 27.896 1.00 90.62 107 LEU A O 1
ATOM 802 N N . ASP A 1 108 ? -3.578 2.905 29.643 1.00 93.19 108 ASP A N 1
ATOM 803 C CA . ASP A 1 108 ? -4.247 2.048 30.621 1.00 93.19 108 ASP A CA 1
ATOM 804 C C . ASP A 1 108 ? -5.757 2.007 30.386 1.00 93.19 108 ASP A C 1
ATOM 806 O O . ASP A 1 108 ? -6.366 0.940 30.463 1.00 93.19 108 ASP A O 1
ATOM 810 N N . GLY A 1 109 ? -6.355 3.139 30.004 1.00 94.38 109 GLY A N 1
ATOM 811 C CA . GLY A 1 109 ? -7.759 3.188 29.620 1.00 94.38 109 GLY A CA 1
ATOM 812 C C . GLY A 1 109 ? -8.046 2.378 28.352 1.00 94.38 109 GLY A C 1
ATOM 813 O O . GLY A 1 109 ? -9.018 1.628 28.324 1.00 94.38 109 GLY A O 1
ATOM 814 N N . LEU A 1 110 ? -7.189 2.473 27.329 1.00 92.81 110 LEU A N 1
ATOM 815 C CA . LEU A 1 110 ? -7.329 1.698 26.090 1.00 92.81 110 LEU A CA 1
ATOM 816 C C . LEU A 1 110 ? -7.210 0.194 26.364 1.00 92.81 110 LEU A C 1
ATOM 818 O O . LEU A 1 110 ? -8.049 -0.580 25.913 1.00 92.81 110 LEU A O 1
ATOM 822 N N . ARG A 1 111 ? -6.221 -0.225 27.166 1.00 93.88 111 ARG A N 1
ATOM 823 C CA . ARG A 1 111 ? -6.061 -1.629 27.588 1.00 93.88 111 ARG A CA 1
ATOM 824 C C . ARG A 1 111 ? -7.286 -2.139 28.345 1.00 93.88 111 ARG A C 1
ATOM 826 O O . ARG A 1 111 ? -7.738 -3.251 28.086 1.00 93.88 111 ARG A O 1
ATOM 833 N N . ALA A 1 112 ? -7.847 -1.327 29.241 1.00 94.75 112 ALA A N 1
ATOM 834 C CA . ALA A 1 112 ? -9.016 -1.698 30.036 1.00 94.75 112 ALA A CA 1
ATOM 835 C C . ALA A 1 112 ? -10.306 -1.851 29.206 1.00 94.75 112 ALA A C 1
ATOM 837 O O . ALA A 1 112 ? -11.205 -2.582 29.617 1.00 94.75 112 ALA A O 1
ATOM 838 N N . GLN A 1 113 ? -10.409 -1.201 28.041 1.00 93.31 113 GLN A N 1
ATOM 839 C CA . GLN A 1 113 ? -11.581 -1.300 27.159 1.00 93.31 113 GLN A CA 1
ATOM 840 C C . GLN A 1 113 ? -11.694 -2.651 26.439 1.00 93.31 113 GLN A C 1
ATOM 842 O O . GLN A 1 113 ? -12.767 -2.985 25.939 1.00 93.31 113 GLN A O 1
ATOM 847 N N . GLY A 1 114 ? -10.613 -3.433 26.360 1.00 93.06 114 GLY A N 1
ATOM 848 C CA . GLY A 1 114 ? -10.603 -4.732 25.678 1.00 93.06 114 GLY A CA 1
ATOM 849 C C . GLY A 1 114 ? -10.635 -4.653 24.144 1.00 93.06 114 GLY A C 1
ATOM 850 O O . GLY A 1 114 ? -10.467 -5.672 23.477 1.00 93.06 114 GLY A O 1
ATOM 851 N N . SER A 1 115 ? -10.828 -3.469 23.563 1.00 96.44 115 SER A N 1
ATOM 852 C CA . SER A 1 115 ? -10.741 -3.217 22.122 1.00 96.44 115 SER A CA 1
ATOM 853 C C . SER A 1 115 ? -10.477 -1.758 21.810 1.00 96.44 115 SER A C 1
ATOM 855 O O . SER A 1 115 ? -10.807 -0.878 22.603 1.00 96.44 115 SER A O 1
ATOM 857 N N . VAL A 1 116 ? -9.957 -1.521 20.608 1.00 95.88 116 VAL A N 1
ATOM 858 C CA . VAL A 1 116 ? -9.737 -0.191 20.044 1.00 95.88 116 VAL A CA 1
ATOM 859 C C . VAL A 1 116 ? -10.351 -0.073 18.653 1.00 95.88 116 VAL A C 1
ATOM 8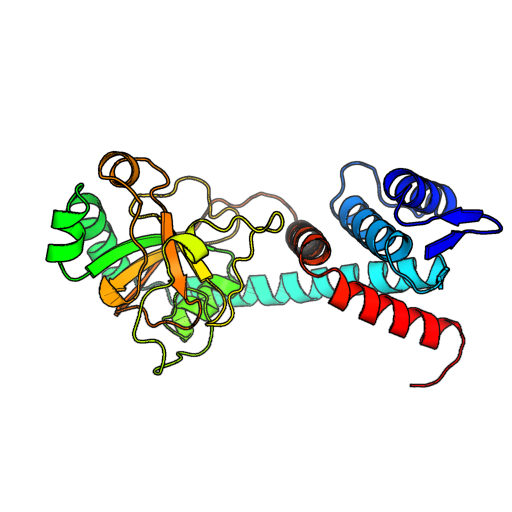61 O O . VAL A 1 116 ? -10.340 -1.014 17.862 1.00 95.88 116 VAL A O 1
ATOM 864 N N . VAL A 1 117 ? -10.885 1.103 18.353 1.00 96.25 117 VAL A N 1
ATOM 865 C CA . VAL A 1 117 ? -11.387 1.523 17.052 1.00 96.25 117 VAL A CA 1
ATOM 866 C C . VAL A 1 117 ? -10.299 2.311 16.336 1.00 96.25 117 VAL A C 1
ATOM 868 O O . VAL A 1 117 ? -9.810 3.330 16.828 1.00 96.25 117 VAL A O 1
ATOM 871 N N . ILE A 1 118 ? -9.933 1.826 15.158 1.00 94.19 118 ILE A N 1
ATOM 872 C CA . ILE A 1 118 ? -8.788 2.280 14.377 1.00 94.19 118 ILE A CA 1
ATOM 873 C C . ILE A 1 118 ? -9.199 2.593 12.940 1.00 94.19 118 ILE A C 1
ATOM 875 O O . ILE A 1 118 ? -10.142 2.003 12.414 1.00 94.19 118 ILE A O 1
ATOM 879 N N . ALA A 1 119 ? -8.486 3.506 12.286 1.00 93.25 119 ALA A N 1
ATOM 880 C CA . ALA A 1 119 ? -8.748 3.920 10.913 1.00 93.25 119 ALA A CA 1
ATOM 881 C C . ALA A 1 119 ? -7.500 3.832 10.033 1.00 93.25 119 ALA A C 1
ATOM 883 O O . ALA A 1 119 ? -6.372 3.990 10.507 1.00 93.25 119 ALA A O 1
ATOM 884 N N . ARG A 1 120 ? -7.705 3.582 8.737 1.00 90.81 120 ARG A N 1
ATOM 885 C CA . ARG A 1 120 ? -6.615 3.493 7.765 1.00 90.81 120 ARG A CA 1
ATOM 886 C C . ARG A 1 120 ? -7.049 3.830 6.347 1.00 90.81 120 ARG A C 1
ATOM 888 O O . ARG A 1 120 ? -8.016 3.276 5.824 1.00 90.81 120 ARG A O 1
ATOM 895 N N . GLY A 1 121 ? -6.256 4.667 5.684 1.00 90.50 121 GLY A N 1
ATOM 896 C CA . GLY A 1 121 ? -6.327 4.860 4.239 1.00 90.50 121 GLY A CA 1
ATOM 897 C C . GLY A 1 121 ? -5.762 3.669 3.457 1.00 90.50 121 GLY A C 1
ATOM 898 O O . GLY A 1 121 ? -4.640 3.226 3.699 1.00 90.50 121 GLY A O 1
ATOM 899 N N . THR A 1 122 ? -6.533 3.147 2.504 1.00 89.88 122 THR A N 1
ATOM 900 C CA . THR A 1 122 ? -6.141 2.010 1.657 1.00 89.88 122 THR A CA 1
ATOM 901 C C . THR A 1 122 ? -6.533 2.243 0.202 1.00 89.88 122 THR A C 1
ATOM 903 O O . THR A 1 122 ? -7.452 3.009 -0.101 1.00 89.88 122 THR A O 1
ATOM 906 N N . ASN A 1 123 ? -5.837 1.578 -0.723 1.00 90.06 123 ASN A N 1
ATOM 907 C CA . ASN A 1 123 ? -6.289 1.511 -2.111 1.00 90.06 123 ASN A CA 1
ATOM 908 C C . ASN A 1 123 ? -7.488 0.538 -2.243 1.00 90.06 123 ASN A C 1
ATOM 910 O O . ASN A 1 123 ? -7.708 -0.278 -1.347 1.00 90.06 123 ASN A O 1
ATOM 914 N N . PRO A 1 124 ? -8.257 0.586 -3.348 1.00 93.62 124 PRO A N 1
ATOM 915 C CA . PRO A 1 124 ? -9.438 -0.264 -3.523 1.00 93.62 124 PRO A CA 1
ATOM 916 C C . PRO A 1 124 ? -9.171 -1.771 -3.433 1.00 93.62 124 PRO A C 1
ATOM 918 O O . PRO A 1 124 ? -9.989 -2.496 -2.872 1.00 93.62 124 PRO A O 1
ATOM 921 N N . VAL A 1 125 ? -8.023 -2.231 -3.940 1.00 93.00 125 VAL A N 1
ATOM 922 C CA . VAL A 1 125 ? -7.638 -3.649 -3.911 1.00 93.00 125 VAL A CA 1
ATOM 923 C C . VAL A 1 125 ? -7.475 -4.110 -2.464 1.00 93.00 125 VAL A C 1
ATOM 925 O O . VAL A 1 125 ? -8.141 -5.042 -2.022 1.00 93.00 125 VAL A O 1
ATOM 928 N N . GLN A 1 126 ? -6.645 -3.413 -1.686 1.00 92.56 126 GLN A N 1
ATOM 929 C CA . GLN A 1 126 ? -6.409 -3.742 -0.283 1.00 92.56 126 GLN A CA 1
ATOM 930 C C . GLN A 1 126 ? -7.683 -3.577 0.557 1.00 92.56 126 GLN A C 1
ATOM 932 O O . GLN A 1 126 ? -7.947 -4.412 1.419 1.00 92.56 126 GLN A O 1
ATOM 937 N N . ALA A 1 127 ? -8.506 -2.560 0.275 1.00 95.62 127 ALA A N 1
ATOM 938 C CA . ALA A 1 127 ? -9.792 -2.369 0.939 1.00 95.62 127 ALA A CA 1
ATOM 939 C C . ALA A 1 127 ? -10.704 -3.589 0.778 1.00 95.62 127 ALA A C 1
ATOM 941 O O . ALA A 1 127 ? -11.205 -4.120 1.770 1.00 95.62 127 ALA A O 1
ATOM 942 N N . ARG A 1 128 ? -10.864 -4.083 -0.457 1.00 97.38 128 ARG A N 1
ATOM 943 C CA . ARG A 1 128 ? -11.638 -5.297 -0.729 1.00 97.38 128 ARG A CA 1
ATOM 944 C C . ARG A 1 128 ? -11.096 -6.492 0.045 1.00 97.38 128 ARG A C 1
ATOM 946 O O . ARG A 1 128 ? -11.883 -7.227 0.638 1.00 97.38 128 ARG A O 1
ATOM 953 N N . GLN A 1 129 ? -9.781 -6.692 0.043 1.00 97.62 129 GLN A N 1
ATOM 954 C CA . GLN A 1 129 ? -9.164 -7.830 0.723 1.00 97.62 129 GLN A CA 1
ATOM 955 C C . GLN A 1 129 ? -9.361 -7.768 2.245 1.00 97.62 129 GLN A C 1
ATOM 957 O O . GLN A 1 129 ? -9.762 -8.759 2.852 1.00 97.62 129 GLN A O 1
ATOM 962 N N . ILE A 1 130 ? -9.180 -6.593 2.859 1.00 97.81 130 ILE A N 1
ATOM 963 C CA . ILE A 1 130 ? -9.445 -6.368 4.289 1.00 97.81 130 ILE A CA 1
ATOM 964 C C . ILE A 1 130 ? -10.911 -6.651 4.623 1.00 97.81 130 ILE A C 1
ATOM 966 O O . ILE A 1 130 ? -11.191 -7.352 5.590 1.00 97.81 130 ILE A O 1
ATOM 970 N N . LEU A 1 131 ? -11.855 -6.156 3.819 1.00 97.62 131 LEU A N 1
ATOM 971 C CA . LEU A 1 131 ? -13.289 -6.376 4.043 1.00 97.62 131 LEU A CA 1
ATOM 972 C C . LEU A 1 131 ? -13.687 -7.849 3.861 1.00 97.62 131 LEU A C 1
ATOM 974 O O . LEU A 1 131 ? -14.530 -8.355 4.599 1.00 97.62 131 LEU A O 1
ATOM 978 N N . THR A 1 132 ? -13.068 -8.538 2.899 1.00 97.50 132 THR A N 1
ATOM 979 C CA . THR A 1 132 ? -13.335 -9.951 2.591 1.00 97.50 132 THR A CA 1
ATOM 980 C C . THR A 1 132 ? -12.809 -10.868 3.689 1.00 97.50 132 THR A C 1
ATOM 982 O O . THR A 1 132 ? -13.531 -11.741 4.165 1.00 97.50 132 THR A O 1
ATOM 985 N N . HIS A 1 133 ? -11.559 -10.671 4.108 1.00 97.75 133 HIS A N 1
ATOM 986 C CA . HIS A 1 133 ? -10.902 -11.544 5.079 1.00 97.75 133 HIS A CA 1
ATOM 987 C C . HIS A 1 133 ? -11.087 -11.101 6.529 1.00 97.75 133 HIS A C 1
ATOM 989 O O . HIS A 1 133 ? -10.871 -11.903 7.433 1.00 97.75 133 HIS A O 1
ATOM 995 N N . ARG A 1 134 ? -11.516 -9.854 6.753 1.00 97.38 134 ARG A N 1
ATOM 996 C CA . ARG A 1 134 ? -11.646 -9.221 8.073 1.00 97.38 134 ARG A CA 1
ATOM 997 C C . ARG A 1 134 ? -10.342 -9.272 8.867 1.00 97.38 134 ARG A C 1
ATOM 999 O O . ARG A 1 134 ? -10.330 -9.648 10.034 1.00 97.38 134 ARG A O 1
ATOM 1006 N N . THR A 1 135 ? -9.246 -8.883 8.222 1.00 98.00 135 THR A N 1
ATOM 1007 C CA . THR A 1 135 ? -7.898 -8.865 8.806 1.00 98.00 135 THR A CA 1
ATOM 1008 C C . THR A 1 135 ? -7.215 -7.514 8.618 1.00 98.00 135 THR A C 1
ATOM 1010 O O . THR A 1 135 ? -7.621 -6.724 7.768 1.00 98.00 135 THR A O 1
ATOM 1013 N N . PHE A 1 136 ? -6.158 -7.237 9.386 1.00 95.88 136 PHE A N 1
ATOM 1014 C CA . PHE A 1 136 ? -5.454 -5.943 9.357 1.00 95.88 136 PHE A CA 1
ATOM 1015 C C . PHE A 1 136 ? -4.877 -5.557 7.989 1.00 95.88 136 PHE A C 1
ATOM 1017 O O . PHE A 1 136 ? -4.781 -4.366 7.684 1.00 95.88 136 PHE A O 1
ATOM 1024 N N . GLY A 1 137 ? -4.444 -6.537 7.193 1.00 94.00 137 GLY A N 1
ATOM 1025 C CA . GLY A 1 137 ? -3.783 -6.316 5.905 1.00 94.00 137 GLY A CA 1
ATOM 1026 C C . GLY A 1 137 ? -4.538 -6.849 4.696 1.00 94.00 137 GLY A C 1
ATOM 1027 O O . GLY A 1 137 ? -4.105 -6.595 3.573 1.00 94.00 137 GLY A O 1
ATOM 1028 N N . GLY A 1 138 ? -5.645 -7.570 4.906 1.00 95.50 138 GLY A N 1
ATOM 1029 C CA . GLY A 1 138 ? -6.357 -8.266 3.835 1.00 95.50 138 GLY A CA 1
ATOM 1030 C C . GLY A 1 138 ? -5.698 -9.584 3.437 1.00 95.50 138 GLY A C 1
ATOM 1031 O O . GLY A 1 138 ? -5.845 -10.036 2.309 1.00 95.50 138 GLY A O 1
ATOM 1032 N N . HIS A 1 139 ? -4.955 -10.206 4.348 1.00 94.69 139 HIS A N 1
ATOM 1033 C CA . HIS A 1 139 ? -4.494 -11.581 4.182 1.00 94.69 139 HIS A CA 1
ATOM 1034 C C . HIS A 1 139 ? -5.554 -12.553 4.707 1.00 94.69 139 HIS A C 1
ATOM 1036 O O . HIS A 1 139 ? -6.387 -12.170 5.531 1.00 94.69 139 HIS A O 1
ATOM 1042 N N . GLN A 1 140 ? -5.511 -13.809 4.257 1.00 95.69 140 GLN A N 1
ATOM 1043 C CA . GLN A 1 140 ? -6.334 -14.871 4.834 1.00 95.69 140 GLN A CA 1
ATOM 1044 C C . GLN A 1 140 ? -6.127 -14.927 6.354 1.00 95.69 140 GLN A C 1
ATOM 1046 O O . GLN A 1 140 ? -4.993 -14.838 6.820 1.00 95.69 140 GLN A O 1
ATOM 1051 N N . LEU A 1 141 ? -7.227 -15.046 7.104 1.00 95.88 141 LEU A N 1
ATOM 1052 C CA . LEU A 1 141 ? -7.199 -15.095 8.564 1.00 95.88 141 LEU A CA 1
ATOM 1053 C C . LEU A 1 141 ? -6.307 -16.239 9.047 1.00 95.88 141 LEU A C 1
ATOM 1055 O O . LEU A 1 141 ? -6.565 -17.402 8.727 1.00 95.88 141 LEU A O 1
ATOM 1059 N N . ASP A 1 142 ? -5.314 -15.899 9.861 1.00 94.88 142 ASP A N 1
ATOM 1060 C CA . ASP A 1 142 ? -4.502 -16.868 10.582 1.00 94.88 142 ASP A CA 1
ATOM 1061 C C . ASP A 1 142 ? -4.958 -16.927 12.041 1.00 94.88 142 ASP A C 1
ATOM 1063 O O . ASP A 1 142 ? -4.708 -16.026 12.842 1.00 94.88 142 ASP A O 1
ATOM 1067 N N . VAL A 1 143 ? -5.652 -18.012 12.381 1.00 93.50 143 VAL A N 1
ATOM 1068 C CA . VAL A 1 143 ? -6.199 -18.244 13.725 1.00 93.50 143 VAL A CA 1
ATOM 1069 C C . VAL A 1 143 ? -5.127 -18.575 14.766 1.00 93.50 143 VAL A C 1
ATOM 1071 O O . VAL A 1 143 ? -5.433 -18.618 15.954 1.00 93.50 143 VAL A O 1
ATOM 1074 N N . THR A 1 144 ? -3.885 -18.829 14.345 1.00 94.06 144 THR A N 1
ATOM 1075 C CA . THR A 1 144 ? -2.770 -19.095 15.264 1.00 94.06 144 THR A CA 1
ATOM 1076 C C . THR A 1 144 ? -2.190 -17.809 15.854 1.00 94.06 144 THR A C 1
ATOM 1078 O O . THR A 1 144 ? -1.562 -17.842 16.916 1.00 94.06 144 THR A O 1
ATOM 1081 N N . ILE A 1 145 ? -2.459 -16.660 15.224 1.00 92.06 145 ILE A N 1
ATOM 1082 C CA . ILE A 1 145 ? -2.060 -15.350 15.731 1.00 92.06 145 ILE A CA 1
ATOM 1083 C C . ILE A 1 145 ? -2.958 -14.986 16.912 1.00 92.06 145 ILE A C 1
ATOM 1085 O O . ILE A 1 145 ? -4.107 -14.577 16.759 1.00 92.06 145 ILE A O 1
ATOM 1089 N N . THR A 1 146 ? -2.400 -15.138 18.107 1.00 91.44 146 THR A N 1
ATOM 1090 C CA . THR A 1 146 ? -3.086 -14.903 19.388 1.00 91.44 146 THR A CA 1
ATOM 1091 C C . THR A 1 146 ? -2.461 -13.773 20.202 1.00 91.44 146 THR A C 1
ATOM 1093 O O . THR A 1 146 ? -2.971 -13.424 21.264 1.00 91.44 146 THR A O 1
ATOM 1096 N N . THR A 1 147 ? -1.375 -13.180 19.705 1.00 92.62 147 THR A N 1
ATOM 1097 C CA . THR A 1 147 ? -0.644 -12.098 20.368 1.00 92.62 147 THR A CA 1
ATOM 1098 C C . THR A 1 147 ? -0.327 -10.974 19.394 1.00 92.62 147 THR A C 1
ATOM 1100 O O . THR A 1 147 ? -0.086 -11.207 18.208 1.00 92.62 147 THR A O 1
ATOM 1103 N N . ALA A 1 148 ? -0.271 -9.755 19.918 1.00 93.44 148 ALA A N 1
ATOM 1104 C CA . ALA A 1 148 ? 0.211 -8.584 19.205 1.00 93.44 148 ALA A CA 1
ATOM 1105 C C . ALA A 1 148 ? 1.673 -8.725 18.731 1.00 93.44 148 ALA A C 1
ATOM 1107 O O . ALA A 1 148 ? 2.450 -9.470 19.340 1.00 93.44 148 ALA A O 1
ATOM 1108 N N . PRO A 1 149 ? 2.084 -7.957 17.704 1.00 91.75 149 PRO A N 1
ATOM 1109 C CA . PRO A 1 149 ? 3.497 -7.707 17.442 1.00 91.75 149 PRO A CA 1
ATOM 1110 C C . PRO A 1 149 ? 4.211 -7.108 18.661 1.00 91.75 149 PRO A C 1
ATOM 1112 O O . PRO A 1 149 ? 3.591 -6.439 19.499 1.00 91.75 149 PRO A O 1
ATOM 1115 N N . THR A 1 150 ? 5.526 -7.303 18.769 1.00 89.56 150 THR A N 1
ATOM 1116 C CA . THR A 1 150 ? 6.287 -6.668 19.854 1.00 89.56 150 THR A CA 1
ATOM 1117 C C . THR A 1 150 ? 6.411 -5.157 19.627 1.00 89.56 150 THR A C 1
ATOM 1119 O O . THR A 1 150 ? 6.256 -4.655 18.513 1.00 89.56 150 THR A O 1
ATOM 1122 N N . ALA A 1 151 ? 6.712 -4.403 20.689 1.00 85.25 151 ALA A N 1
ATOM 1123 C CA . ALA A 1 151 ? 6.974 -2.966 20.572 1.00 85.25 151 ALA A CA 1
ATOM 1124 C C . ALA A 1 151 ? 8.200 -2.659 19.696 1.00 85.25 151 ALA A C 1
ATOM 1126 O O . ALA A 1 151 ? 8.252 -1.598 19.078 1.00 85.25 151 ALA A O 1
ATOM 1127 N N . ASP A 1 152 ? 9.169 -3.573 19.633 1.00 83.25 152 ASP A N 1
ATOM 1128 C CA . ASP A 1 152 ? 10.345 -3.431 18.775 1.00 83.25 152 ASP A CA 1
ATOM 1129 C C . ASP A 1 152 ? 9.992 -3.708 17.310 1.00 83.25 152 ASP A C 1
ATOM 1131 O O . ASP A 1 152 ? 10.418 -2.967 16.426 1.00 83.25 152 ASP A O 1
ATOM 1135 N N . ASP A 1 153 ? 9.132 -4.698 17.051 1.00 83.88 153 ASP A N 1
ATOM 1136 C CA . ASP A 1 153 ? 8.600 -4.952 15.710 1.00 83.88 153 ASP A CA 1
ATOM 1137 C C . ASP A 1 153 ? 7.780 -3.765 15.184 1.00 83.88 153 ASP A C 1
ATOM 1139 O O . ASP A 1 153 ? 7.882 -3.392 14.014 1.00 83.88 153 ASP A O 1
ATOM 1143 N N . ALA A 1 154 ? 6.961 -3.160 16.050 1.00 79.75 154 ALA A N 1
ATOM 1144 C CA . ALA A 1 154 ? 6.146 -1.998 15.712 1.00 79.75 154 ALA A CA 1
ATOM 1145 C C . ALA A 1 154 ? 6.999 -0.746 15.440 1.00 79.75 154 ALA A C 1
ATOM 1147 O O . ALA A 1 154 ? 6.638 0.063 14.585 1.00 79.75 154 ALA A O 1
ATOM 1148 N N . ASP A 1 155 ? 8.139 -0.595 16.111 1.00 75.19 155 ASP A N 1
ATOM 1149 C CA . ASP A 1 155 ? 9.048 0.543 15.937 1.00 75.19 155 ASP A CA 1
ATOM 1150 C C . ASP A 1 155 ? 10.044 0.364 14.795 1.00 75.19 155 ASP A C 1
ATOM 1152 O O . ASP A 1 155 ? 10.618 1.349 14.321 1.00 75.19 155 ASP A O 1
ATOM 1156 N N . ALA A 1 156 ? 10.254 -0.871 14.339 1.00 68.38 156 ALA A N 1
ATOM 1157 C CA . ALA A 1 156 ? 11.142 -1.166 13.233 1.00 68.38 156 ALA A CA 1
ATOM 1158 C C . ALA A 1 156 ? 10.663 -0.439 11.966 1.00 68.38 156 ALA A C 1
ATOM 1160 O O . ALA A 1 156 ? 9.846 -0.931 11.189 1.00 68.38 156 ALA A O 1
ATOM 1161 N N . GLN A 1 157 ? 11.199 0.753 11.710 1.00 53.69 157 GLN A N 1
ATOM 1162 C CA . GLN A 1 157 ? 11.168 1.340 10.384 1.00 53.69 157 GLN A CA 1
ATOM 1163 C C . GLN A 1 157 ? 12.136 0.538 9.529 1.00 53.69 157 GLN A C 1
ATOM 1165 O O . GLN A 1 157 ? 13.341 0.790 9.502 1.00 53.69 157 GLN A O 1
ATOM 1170 N N . THR A 1 158 ? 11.619 -0.418 8.763 1.00 43.31 158 THR A N 1
ATOM 1171 C CA . THR A 1 158 ? 12.354 -0.782 7.560 1.00 43.31 158 THR A CA 1
ATOM 1172 C C . THR A 1 158 ? 12.347 0.479 6.701 1.00 43.31 158 THR A C 1
ATOM 1174 O O . THR A 1 158 ? 11.287 1.072 6.486 1.00 43.31 158 THR A O 1
ATOM 1177 N N . GLY A 1 159 ? 13.493 0.928 6.183 1.00 38.88 159 GLY A N 1
ATOM 1178 C CA . GLY A 1 159 ? 13.577 2.077 5.258 1.00 38.88 159 GLY A CA 1
ATOM 1179 C C . GLY A 1 159 ? 12.795 1.895 3.939 1.00 38.88 159 GLY A C 1
ATOM 1180 O O . GLY A 1 159 ? 13.060 2.572 2.953 1.00 38.88 159 GLY A O 1
ATOM 1181 N N . ARG A 1 160 ? 11.872 0.928 3.908 1.00 42.09 160 ARG A N 1
ATOM 1182 C CA . ARG A 1 160 ? 11.021 0.453 2.823 1.00 42.09 160 ARG A CA 1
ATOM 1183 C C . ARG A 1 160 ? 9.526 0.507 3.193 1.00 42.09 160 ARG A C 1
ATOM 1185 O O . ARG A 1 160 ? 8.682 0.330 2.314 1.00 42.09 160 ARG A O 1
ATOM 1192 N N . GLY A 1 161 ? 9.173 0.774 4.457 1.00 49.78 161 GLY A N 1
ATOM 1193 C CA . GLY A 1 161 ? 7.783 0.900 4.913 1.00 49.78 161 GLY A CA 1
ATOM 1194 C C . GLY A 1 161 ? 6.976 -0.406 4.889 1.00 49.78 161 GLY A C 1
ATOM 1195 O O . GLY A 1 161 ? 5.756 -0.351 4.764 1.00 49.78 161 GLY A O 1
ATOM 1196 N N . ILE A 1 162 ? 7.643 -1.565 4.958 1.00 55.38 162 ILE A N 1
ATOM 1197 C CA . ILE A 1 162 ? 7.034 -2.890 5.177 1.00 55.38 162 ILE A CA 1
ATOM 1198 C C . ILE A 1 162 ? 7.674 -3.487 6.426 1.00 55.38 162 ILE A C 1
ATOM 1200 O O . ILE A 1 162 ? 8.891 -3.655 6.458 1.00 55.38 162 ILE A O 1
ATOM 1204 N N . LYS A 1 163 ? 6.880 -3.813 7.442 1.00 68.19 163 LYS A N 1
ATOM 1205 C CA . LYS A 1 163 ? 7.364 -4.418 8.685 1.00 68.19 163 LYS A CA 1
ATOM 1206 C C . LYS A 1 163 ? 7.123 -5.928 8.624 1.00 68.19 163 LYS A C 1
ATOM 1208 O O . LYS A 1 163 ? 6.131 -6.413 9.151 1.00 68.19 163 LYS A O 1
ATOM 1213 N N . ASP A 1 164 ? 7.977 -6.653 7.904 1.00 68.25 164 ASP A N 1
ATOM 1214 C CA . ASP A 1 164 ? 7.937 -8.120 7.886 1.00 68.25 164 ASP A CA 1
ATOM 1215 C C . ASP A 1 164 ? 8.797 -8.658 9.031 1.00 68.25 164 ASP A C 1
ATOM 1217 O O . ASP A 1 164 ? 10.000 -8.397 9.086 1.00 68.25 164 ASP A O 1
ATOM 1221 N N . THR A 1 165 ? 8.181 -9.400 9.949 1.00 68.38 165 THR A N 1
ATOM 1222 C CA . THR A 1 165 ? 8.876 -10.097 11.036 1.00 68.38 165 THR A CA 1
ATOM 1223 C C . THR A 1 165 ? 8.857 -11.599 10.790 1.00 68.38 165 THR A C 1
ATOM 1225 O O . THR A 1 165 ? 8.169 -12.092 9.895 1.00 68.38 165 THR A O 1
ATOM 1228 N N . VAL A 1 166 ? 9.584 -12.358 11.614 1.00 71.06 166 VAL A N 1
ATOM 1229 C CA . VAL A 1 166 ? 9.510 -13.829 11.597 1.00 71.06 166 VAL A CA 1
ATOM 1230 C C . VAL A 1 166 ? 8.078 -14.320 11.852 1.00 71.06 166 VAL A C 1
ATOM 1232 O O . VAL A 1 166 ? 7.671 -15.330 11.289 1.00 71.06 166 VAL A O 1
ATOM 1235 N N . ALA A 1 167 ? 7.312 -13.596 12.672 1.00 71.00 167 ALA A N 1
ATOM 1236 C CA . ALA A 1 167 ? 5.931 -13.932 13.012 1.00 71.00 167 ALA A CA 1
ATOM 1237 C C . ALA A 1 167 ? 4.917 -13.489 11.940 1.00 71.00 167 ALA A C 1
ATOM 1239 O O . ALA A 1 167 ? 3.775 -13.941 11.951 1.00 71.00 167 ALA A O 1
ATOM 1240 N N . GLY A 1 168 ? 5.326 -12.631 11.005 1.00 81.94 168 GLY A N 1
ATOM 1241 C CA . GLY A 1 168 ? 4.522 -12.233 9.860 1.00 81.94 168 GLY A CA 1
ATOM 1242 C C . GLY A 1 168 ? 4.629 -10.751 9.533 1.00 81.94 168 GLY A C 1
ATOM 1243 O O . GLY A 1 168 ? 5.313 -9.968 10.192 1.00 81.94 168 GLY A O 1
ATOM 1244 N N . ARG A 1 169 ? 3.912 -10.358 8.483 1.00 88.44 169 ARG A N 1
ATOM 1245 C CA . ARG A 1 169 ? 3.801 -8.961 8.070 1.00 88.44 169 ARG A CA 1
ATOM 1246 C C . ARG A 1 169 ? 2.987 -8.165 9.081 1.00 88.44 169 ARG A C 1
ATOM 1248 O O . ARG A 1 169 ? 1.948 -8.638 9.531 1.00 88.44 169 ARG A O 1
ATOM 1255 N N . ILE A 1 170 ? 3.411 -6.947 9.385 1.00 90.19 170 ILE A N 1
ATOM 1256 C CA . ILE A 1 170 ? 2.723 -6.015 10.279 1.00 90.19 170 ILE A CA 1
ATOM 1257 C C . ILE A 1 170 ? 2.121 -4.872 9.474 1.00 90.19 170 ILE A C 1
ATOM 1259 O O . ILE A 1 170 ? 2.685 -4.392 8.488 1.00 90.19 170 ILE A O 1
ATOM 1263 N N . GLU A 1 171 ? 0.958 -4.430 9.926 1.00 90.31 171 GLU A N 1
ATOM 1264 C CA . GLU A 1 171 ? 0.184 -3.355 9.346 1.00 90.31 171 GLU A CA 1
ATOM 1265 C C . GLU A 1 171 ? -0.120 -2.295 10.399 1.00 90.31 171 GLU A C 1
ATOM 1267 O O . GLU A 1 171 ? -0.477 -2.609 11.533 1.00 90.31 171 GLU A O 1
ATOM 1272 N N . GLU A 1 172 ? 0.004 -1.033 9.998 1.00 89.25 172 GLU A N 1
ATOM 1273 C CA . GLU A 1 172 ? -0.187 0.117 10.876 1.00 89.25 172 GLU A CA 1
ATOM 1274 C C . GLU A 1 172 ? -1.501 0.836 10.553 1.00 89.25 172 GLU A C 1
ATOM 1276 O O . GLU A 1 172 ? -1.834 1.088 9.390 1.00 89.25 172 GLU A O 1
ATOM 1281 N N . TRP A 1 173 ? -2.253 1.137 11.604 1.00 91.44 173 TRP A N 1
ATOM 1282 C CA . TRP A 1 173 ? -3.532 1.839 11.597 1.00 91.44 173 TRP A CA 1
ATOM 1283 C C . TRP A 1 173 ? -3.481 2.988 12.609 1.00 91.44 173 TRP A C 1
ATOM 1285 O O . TRP A 1 173 ? -2.611 3.013 13.467 1.00 91.44 173 TRP A O 1
ATOM 1295 N N . SER A 1 174 ? -4.403 3.944 12.548 1.00 89.69 174 SER A N 1
ATOM 1296 C CA . SER A 1 174 ? -4.441 5.069 13.492 1.00 89.69 174 SER A CA 1
ATOM 1297 C C . SER A 1 174 ? -5.567 4.923 14.513 1.00 89.69 174 SER A C 1
ATOM 1299 O O . SER A 1 174 ? -6.685 4.602 14.120 1.00 89.69 174 SER A O 1
ATOM 1301 N N . LEU A 1 175 ? -5.328 5.232 15.796 1.00 88.62 175 LEU A N 1
ATOM 1302 C CA . LEU A 1 175 ? -6.412 5.408 16.787 1.00 88.62 175 LEU A CA 1
ATOM 1303 C C . LEU A 1 175 ? -7.338 6.581 16.428 1.00 88.62 175 LEU A C 1
ATOM 1305 O O . LEU A 1 175 ? -8.507 6.590 16.813 1.00 88.62 175 LEU A O 1
ATOM 1309 N N . GLY A 1 176 ? -6.812 7.575 15.710 1.00 79.38 176 GLY A N 1
ATOM 1310 C CA . GLY A 1 176 ? -7.501 8.809 15.360 1.00 79.38 176 GLY A CA 1
ATOM 1311 C C . GLY A 1 176 ? -8.041 8.834 13.931 1.00 79.38 176 GLY A C 1
ATOM 1312 O O . GLY A 1 176 ? -7.843 7.924 13.121 1.00 79.38 176 GLY A O 1
ATOM 1313 N N . ARG A 1 177 ? -8.734 9.928 13.602 1.00 69.56 177 ARG A N 1
ATOM 1314 C CA . ARG A 1 177 ? -9.192 10.191 12.235 1.00 69.56 177 ARG A CA 1
ATOM 1315 C C . ARG A 1 177 ? -8.016 10.641 11.372 1.00 69.56 177 ARG A C 1
ATOM 1317 O O . ARG A 1 177 ? -7.554 11.774 11.478 1.00 69.56 177 ARG A O 1
ATOM 1324 N N . GLN A 1 178 ? -7.597 9.779 10.454 1.00 66.75 178 GLN A N 1
ATOM 1325 C CA . GLN A 1 178 ? -6.683 10.147 9.380 1.00 66.75 178 GLN A CA 1
ATOM 1326 C C . GLN A 1 178 ? -7.399 11.054 8.369 1.00 66.75 178 GLN A C 1
ATOM 1328 O O . GLN A 1 178 ? -8.426 10.682 7.799 1.00 66.75 178 GLN A O 1
ATOM 1333 N N . THR A 1 179 ? -6.848 12.238 8.101 1.00 59.00 179 THR A N 1
ATOM 1334 C CA . THR A 1 179 ? -7.292 13.092 6.988 1.00 59.00 179 THR A CA 1
ATOM 1335 C C . THR A 1 179 ? -6.261 13.017 5.860 1.00 59.00 179 THR A C 1
ATOM 1337 O O . THR A 1 179 ? -5.066 13.100 6.103 1.00 59.00 179 THR A O 1
ATOM 1340 N N . GLY A 1 180 ? -6.705 12.795 4.618 1.00 59.94 180 GLY A N 1
ATOM 1341 C CA . GLY A 1 180 ? -5.832 12.835 3.430 1.00 59.94 180 GLY A CA 1
ATOM 1342 C C . GLY A 1 180 ? -5.182 11.517 2.972 1.00 59.94 180 GLY A C 1
ATOM 1343 O O . GLY A 1 180 ? -4.626 11.486 1.880 1.00 59.94 180 GLY A O 1
ATOM 1344 N N . PHE A 1 181 ? -5.308 10.412 3.714 1.00 63.09 181 PHE A N 1
ATOM 1345 C CA . PHE A 1 181 ? -4.586 9.154 3.426 1.00 63.09 181 PHE A CA 1
ATOM 1346 C C . PHE A 1 181 ? -5.259 8.195 2.426 1.00 63.09 181 PHE A C 1
ATOM 1348 O O . PHE A 1 181 ? -4.797 7.075 2.230 1.00 63.09 181 PHE A O 1
ATOM 1355 N N . SER A 1 182 ? -6.350 8.605 1.776 1.00 73.75 182 SER A N 1
ATOM 1356 C CA . SER A 1 182 ? -7.153 7.728 0.911 1.00 73.75 182 SER A CA 1
ATOM 1357 C C . SER A 1 182 ? -7.360 8.260 -0.509 1.00 73.75 182 SER A C 1
ATOM 1359 O O . SER A 1 182 ? -8.353 7.904 -1.132 1.00 73.75 182 SER A O 1
ATOM 1361 N N . ILE A 1 183 ? -6.467 9.101 -1.052 1.00 78.69 183 ILE A N 1
ATOM 1362 C CA . ILE A 1 183 ? -6.588 9.577 -2.448 1.00 78.69 183 ILE A CA 1
ATOM 1363 C C . ILE A 1 183 ? -6.801 8.384 -3.393 1.00 78.69 183 ILE A C 1
ATOM 1365 O O . ILE A 1 183 ? -6.045 7.415 -3.360 1.00 78.69 183 ILE A O 1
ATOM 1369 N N . ASP A 1 184 ? -7.861 8.444 -4.203 1.00 79.69 184 ASP A N 1
ATOM 1370 C CA . ASP A 1 184 ? -8.327 7.342 -5.055 1.00 79.69 184 ASP A CA 1
ATOM 1371 C C . ASP A 1 184 ? -8.506 6.001 -4.322 1.00 79.69 184 ASP A C 1
ATOM 1373 O O . ASP A 1 184 ? -8.373 4.927 -4.907 1.00 79.69 184 ASP A O 1
ATOM 1377 N N . GLY A 1 185 ? -8.873 6.028 -3.055 1.00 90.56 185 GLY A N 1
ATOM 1378 C CA . GLY A 1 185 ? -9.020 4.849 -2.221 1.00 90.56 185 GLY A CA 1
ATOM 1379 C C . GLY A 1 185 ? -10.186 4.978 -1.260 1.00 90.56 185 GLY A C 1
ATOM 1380 O O . GLY A 1 185 ? -11.168 5.680 -1.525 1.00 90.56 185 GLY A O 1
ATOM 1381 N N . PHE A 1 186 ? -10.061 4.284 -0.139 1.00 92.75 186 PHE A N 1
ATOM 1382 C CA . PHE A 1 186 ? -11.048 4.269 0.926 1.00 92.75 186 PHE A CA 1
ATOM 1383 C C . PHE A 1 186 ? -10.366 4.508 2.264 1.00 92.75 186 PHE A C 1
ATOM 1385 O O . PHE A 1 186 ? -9.268 4.013 2.517 1.00 92.75 186 PHE A O 1
ATOM 1392 N N . MET A 1 187 ? -11.022 5.284 3.117 1.00 93.56 187 MET A N 1
ATOM 1393 C CA . MET A 1 187 ? -10.750 5.255 4.542 1.00 93.56 187 MET A CA 1
ATOM 1394 C C . MET A 1 187 ? -11.539 4.090 5.125 1.00 93.56 187 MET A C 1
ATOM 1396 O O . MET A 1 187 ? -12.767 4.065 5.022 1.00 93.56 187 MET A O 1
ATOM 1400 N N . LEU A 1 188 ? -10.842 3.127 5.711 1.00 95.00 188 LEU A N 1
ATOM 1401 C CA . LEU A 1 188 ? -11.448 2.053 6.483 1.00 95.00 188 LEU A CA 1
ATOM 1402 C C . LEU A 1 188 ? -11.489 2.439 7.955 1.00 95.00 188 LEU A C 1
ATOM 1404 O O . LEU A 1 188 ? -10.628 3.179 8.428 1.00 95.00 188 LEU A O 1
ATOM 1408 N N . ILE A 1 189 ? -12.471 1.900 8.665 1.00 95.75 189 ILE A N 1
ATOM 1409 C CA . ILE A 1 189 ? -12.570 1.951 10.119 1.00 95.75 189 ILE A CA 1
ATOM 1410 C C . ILE A 1 189 ? -12.842 0.542 10.638 1.00 95.75 189 ILE A C 1
ATOM 1412 O O . ILE A 1 189 ? -13.638 -0.196 10.054 1.00 95.75 189 ILE A O 1
ATOM 1416 N N . ALA A 1 190 ? -12.154 0.151 11.700 1.00 97.44 190 ALA A N 1
ATOM 1417 C CA . ALA A 1 190 ? -12.200 -1.197 12.237 1.00 97.44 190 ALA A CA 1
ATOM 1418 C C . ALA A 1 190 ? -12.171 -1.195 13.762 1.00 97.44 190 ALA A C 1
ATOM 1420 O O . ALA A 1 190 ? -11.682 -0.253 14.373 1.00 97.44 190 ALA A O 1
ATOM 1421 N N . GLU A 1 191 ? -12.670 -2.270 14.359 1.00 98.00 191 GLU A N 1
ATOM 1422 C CA . GLU A 1 191 ? -12.511 -2.580 15.778 1.00 98.00 191 GLU A CA 1
ATOM 1423 C C . GLU A 1 191 ? -11.555 -3.768 15.920 1.00 98.00 191 GLU A C 1
ATOM 1425 O O . GLU A 1 191 ? -11.761 -4.820 15.305 1.00 98.00 191 GLU A O 1
ATOM 1430 N N . ALA A 1 192 ? -10.524 -3.607 16.742 1.00 97.62 192 ALA A N 1
ATOM 1431 C CA . ALA A 1 192 ? -9.511 -4.611 17.020 1.00 97.62 192 ALA A CA 1
ATOM 1432 C C . ALA A 1 192 ? -9.483 -4.970 18.505 1.00 97.62 192 ALA A C 1
ATOM 1434 O O . ALA A 1 192 ? -9.679 -4.111 19.364 1.00 97.62 192 ALA A O 1
ATOM 1435 N N . ASP A 1 193 ? -9.201 -6.235 18.806 1.00 97.19 193 ASP A N 1
ATOM 1436 C CA . ASP A 1 193 ? -8.927 -6.673 20.172 1.00 97.19 193 ASP A CA 1
ATOM 1437 C C . ASP A 1 193 ? -7.570 -6.127 20.640 1.00 97.19 193 ASP A C 1
ATOM 1439 O O . ASP A 1 193 ? -6.581 -6.228 19.912 1.00 97.19 193 ASP A O 1
ATOM 1443 N N . VAL A 1 194 ? -7.506 -5.571 21.855 1.00 95.69 194 VAL A N 1
ATOM 1444 C CA . VAL A 1 194 ? -6.252 -5.030 22.418 1.00 95.69 194 VAL A CA 1
ATOM 1445 C C . VAL A 1 194 ? -5.153 -6.083 22.560 1.00 95.69 194 VAL A C 1
ATOM 1447 O O . VAL A 1 194 ? -3.979 -5.734 22.557 1.00 95.69 194 VAL A O 1
ATOM 1450 N N . THR A 1 195 ? -5.509 -7.365 22.656 1.00 95.88 195 THR A N 1
ATOM 1451 C CA . THR A 1 195 ? -4.545 -8.475 22.747 1.00 95.88 195 THR A CA 1
ATOM 1452 C C . THR A 1 195 ? -3.823 -8.762 21.428 1.00 95.88 195 THR A C 1
ATOM 1454 O O . THR A 1 195 ? -2.738 -9.343 21.440 1.00 95.88 195 THR A O 1
ATOM 1457 N N . LEU A 1 196 ? -4.391 -8.323 20.299 1.00 96.31 196 LEU A N 1
ATOM 1458 C CA . LEU A 1 196 ? -3.852 -8.534 18.951 1.00 96.31 196 LEU A CA 1
ATOM 1459 C C . LEU A 1 196 ? -3.131 -7.304 18.390 1.00 96.31 196 LEU A C 1
ATOM 1461 O O . LEU A 1 196 ? -2.643 -7.349 17.258 1.00 96.31 196 LEU A O 1
ATOM 1465 N N . VAL A 1 197 ? -3.056 -6.213 19.159 1.00 94.88 197 VAL A N 1
ATOM 1466 C CA . VAL A 1 197 ? -2.425 -4.969 18.716 1.00 94.88 197 VAL A CA 1
ATOM 1467 C C . VAL A 1 197 ? -1.348 -4.460 19.655 1.00 94.88 197 VAL A C 1
ATOM 1469 O O . VAL A 1 197 ? -1.449 -4.525 20.878 1.00 94.88 197 VAL A O 1
ATOM 1472 N N . THR A 1 198 ? -0.330 -3.860 19.058 1.00 94.12 198 THR A N 1
ATOM 1473 C CA . THR A 1 198 ? 0.635 -3.020 19.752 1.00 94.12 198 THR A CA 1
ATOM 1474 C C . THR A 1 198 ? 0.077 -1.600 19.793 1.00 94.12 198 THR A C 1
ATOM 1476 O O . THR A 1 198 ? -0.080 -0.958 18.752 1.00 94.12 198 THR A O 1
ATOM 1479 N N . LEU A 1 199 ? -0.257 -1.119 20.993 1.00 91.75 199 LEU A N 1
ATOM 1480 C CA . LEU A 1 199 ? -0.684 0.264 21.231 1.00 91.75 199 LEU A CA 1
ATOM 1481 C C . LEU A 1 199 ? 0.514 1.239 21.171 1.00 91.75 199 LEU A C 1
ATOM 1483 O O . LEU A 1 199 ? 1.658 0.798 21.317 1.00 91.75 199 LEU A O 1
ATOM 1487 N N . PRO A 1 200 ? 0.275 2.558 21.019 1.00 87.06 200 PRO A N 1
ATOM 1488 C CA . PRO A 1 200 ? 1.330 3.570 21.087 1.00 87.06 200 PRO A CA 1
ATOM 1489 C C . PRO A 1 200 ? 2.159 3.513 22.381 1.00 87.06 200 PRO A C 1
ATOM 1491 O O . PRO A 1 200 ? 1.723 2.993 23.407 1.00 87.06 200 PRO A O 1
ATOM 1494 N N . ARG A 1 201 ? 3.360 4.106 22.364 1.00 83.62 201 ARG A N 1
ATOM 1495 C CA . ARG A 1 201 ? 4.304 4.041 23.498 1.00 83.62 201 ARG A CA 1
ATOM 1496 C C . ARG A 1 201 ? 3.968 4.956 24.681 1.00 83.62 201 ARG A C 1
ATOM 1498 O O . ARG A 1 201 ? 4.535 4.773 25.755 1.00 83.62 201 ARG A O 1
ATOM 1505 N N . SER A 1 202 ? 3.089 5.945 24.511 1.00 83.75 202 SER A N 1
ATOM 1506 C CA . SER A 1 202 ? 2.733 6.883 25.585 1.00 83.75 202 SER A CA 1
ATOM 1507 C C . SER A 1 202 ? 1.327 7.464 25.437 1.00 83.75 202 SER A C 1
ATOM 1509 O O . SER A 1 202 ? 0.786 7.526 24.334 1.00 83.75 202 SER A O 1
ATOM 1511 N N . ASP A 1 203 ? 0.782 7.978 26.542 1.00 83.69 203 ASP A N 1
ATOM 1512 C CA . ASP A 1 203 ? -0.478 8.742 26.570 1.00 83.69 203 ASP A CA 1
ATOM 1513 C C . ASP A 1 203 ? -0.419 10.031 25.732 1.00 83.69 203 ASP A C 1
ATOM 1515 O O . ASP A 1 203 ? -1.433 10.546 25.272 1.00 83.69 203 ASP A O 1
ATOM 1519 N N . GLY A 1 204 ? 0.777 10.588 25.519 1.00 76.81 204 GLY A N 1
ATOM 1520 C CA . GLY A 1 204 ? 0.944 11.701 24.584 1.00 76.81 204 GLY A CA 1
ATOM 1521 C C . GLY A 1 204 ? 0.759 11.246 23.136 1.00 76.81 204 GLY A C 1
ATOM 1522 O O . GLY A 1 204 ? 0.142 11.943 22.332 1.00 76.81 204 GLY A O 1
ATOM 1523 N N . ALA A 1 205 ? 1.253 10.049 22.805 1.00 72.69 205 ALA A N 1
ATOM 1524 C CA . ALA A 1 205 ? 1.151 9.486 21.465 1.00 72.69 205 ALA A CA 1
ATOM 1525 C C . ALA A 1 205 ? -0.281 9.060 21.110 1.00 72.69 205 ALA A C 1
ATOM 1527 O O . ALA A 1 205 ? -0.647 9.154 19.947 1.00 72.69 205 ALA A O 1
ATOM 1528 N N . THR A 1 206 ? -1.105 8.655 22.082 1.00 74.12 206 THR A N 1
ATOM 1529 C CA . THR A 1 206 ? -2.528 8.306 21.875 1.00 74.12 206 THR A CA 1
ATOM 1530 C C . THR A 1 206 ? -3.410 9.513 21.541 1.00 74.12 206 THR A C 1
ATOM 1532 O O . THR A 1 206 ? -4.488 9.339 20.979 1.00 74.12 206 THR A O 1
ATOM 1535 N N . GLN A 1 207 ? -2.967 10.730 21.868 1.00 71.69 207 GLN A N 1
ATOM 1536 C CA . GLN A 1 207 ? -3.697 11.979 21.613 1.00 71.69 207 GLN A CA 1
ATOM 1537 C C . GLN A 1 207 ? -3.269 12.675 20.309 1.00 71.69 207 GLN A C 1
ATOM 1539 O O . GLN A 1 207 ? -3.924 13.619 19.866 1.00 71.69 207 GLN A O 1
ATOM 1544 N N . GLY A 1 208 ? -2.171 12.227 19.691 1.00 60.38 208 GLY A N 1
ATOM 1545 C CA . GLY A 1 208 ? -1.673 12.748 18.418 1.00 60.38 208 GLY A CA 1
ATOM 1546 C C . GLY A 1 208 ? -2.492 12.273 17.211 1.00 60.38 208 GLY A C 1
ATOM 1547 O O . GLY A 1 208 ? -3.095 11.203 17.226 1.00 60.38 208 GLY A O 1
ATOM 1548 N N . GLY A 1 209 ? -2.485 13.059 16.127 1.00 53.84 209 GLY A N 1
ATOM 1549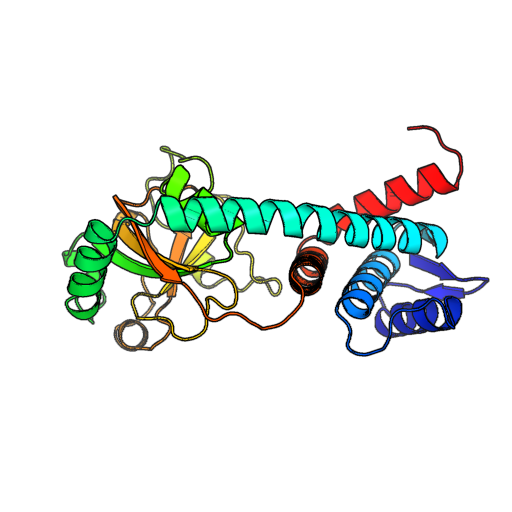 C CA . GLY A 1 209 ? -3.278 12.781 14.918 1.00 53.84 209 GLY A CA 1
ATOM 1550 C C . GLY A 1 209 ? -2.925 11.480 14.178 1.00 53.84 209 GLY A C 1
ATOM 1551 O O . GLY A 1 209 ? -3.762 10.952 13.453 1.00 53.84 209 GLY A O 1
ATOM 1552 N N . GLU A 1 210 ? -1.723 10.937 14.389 1.00 59.84 210 GLU A N 1
ATOM 1553 C CA . GLU A 1 210 ? -1.236 9.686 13.786 1.00 59.84 210 GLU A CA 1
ATOM 1554 C C . GLU A 1 210 ? -0.796 8.683 14.860 1.00 59.84 210 GLU A C 1
ATOM 1556 O O . GLU A 1 210 ? 0.263 8.072 14.775 1.00 59.84 210 GLU A O 1
ATOM 1561 N N . ALA A 1 211 ? -1.599 8.525 15.912 1.00 74.12 211 ALA A N 1
ATOM 1562 C CA . ALA A 1 211 ? -1.360 7.523 16.945 1.00 74.12 211 ALA A CA 1
ATOM 1563 C C . ALA A 1 211 ? -1.384 6.095 16.354 1.00 74.12 211 ALA A C 1
ATOM 1565 O O . ALA A 1 211 ? -2.459 5.509 16.195 1.00 74.12 211 ALA A O 1
ATOM 1566 N N . GLY A 1 212 ? -0.211 5.572 15.985 1.00 85.38 212 GLY A N 1
ATOM 1567 C CA . GLY A 1 212 ? -0.041 4.295 15.293 1.00 85.38 212 GLY A CA 1
ATOM 1568 C C . GLY A 1 212 ? -0.360 3.083 16.170 1.00 85.38 212 GLY A C 1
ATOM 1569 O O . GLY A 1 212 ? 0.140 2.949 17.284 1.00 85.38 212 GLY A O 1
ATOM 1570 N N . VAL A 1 213 ? -1.183 2.183 15.643 1.00 90.19 213 VAL A N 1
ATOM 1571 C CA . VAL A 1 213 ? -1.546 0.881 16.207 1.00 90.19 213 VAL A CA 1
ATOM 1572 C C . VAL A 1 213 ? -1.114 -0.176 15.213 1.00 90.19 213 VAL A C 1
ATOM 1574 O O . VAL A 1 213 ? -1.526 -0.144 14.052 1.00 90.19 213 VAL A O 1
ATOM 1577 N N . CYS A 1 214 ? -0.289 -1.112 15.665 1.00 92.62 214 CYS A N 1
ATOM 1578 C CA . CYS A 1 214 ? 0.240 -2.168 14.811 1.00 92.62 214 CYS A CA 1
ATOM 1579 C C . CYS A 1 214 ? -0.455 -3.498 15.098 1.00 92.62 214 CYS A C 1
ATOM 1581 O O . CYS A 1 214 ? -0.618 -3.875 16.253 1.00 92.62 214 CYS A O 1
ATOM 1583 N N . GLY A 1 215 ? -0.824 -4.228 14.050 1.00 94.12 215 GLY A N 1
ATOM 1584 C CA . GLY A 1 215 ? -1.306 -5.606 14.139 1.00 94.12 215 GLY A CA 1
ATOM 1585 C C . GLY A 1 215 ? -0.699 -6.452 13.026 1.00 94.12 215 GLY A C 1
ATOM 1586 O O . GLY A 1 215 ? -0.300 -5.921 11.986 1.00 94.12 215 GLY A O 1
ATOM 1587 N N . PHE A 1 216 ? -0.611 -7.768 13.218 1.00 95.12 216 PHE A N 1
ATOM 1588 C CA . PHE A 1 216 ? -0.196 -8.652 12.129 1.00 95.12 216 PHE A CA 1
ATOM 1589 C C . PHE A 1 216 ? -1.234 -8.630 11.002 1.00 95.12 216 PHE A C 1
ATOM 1591 O O . PHE A 1 216 ? -2.435 -8.689 11.245 1.00 95.12 216 PHE A O 1
ATOM 1598 N N . ALA A 1 217 ? -0.778 -8.591 9.754 1.00 94.38 217 ALA A N 1
ATOM 1599 C CA . ALA A 1 217 ? -1.591 -8.424 8.553 1.00 94.38 217 ALA A CA 1
ATOM 1600 C C . ALA A 1 217 ? -2.677 -9.504 8.388 1.00 94.38 217 ALA A C 1
ATOM 1602 O O . ALA A 1 217 ? -3.720 -9.236 7.789 1.00 94.38 217 ALA A O 1
ATOM 1603 N N . ALA A 1 218 ? -2.429 -10.705 8.919 1.00 96.00 218 ALA A N 1
ATOM 1604 C CA . ALA A 1 218 ? -3.345 -11.846 8.921 1.00 96.00 218 ALA A CA 1
ATOM 1605 C C . ALA A 1 218 ? -4.153 -12.000 10.228 1.00 96.00 218 ALA A C 1
ATOM 1607 O O . ALA A 1 218 ? -4.996 -12.892 10.309 1.00 96.00 218 ALA A O 1
ATOM 1608 N N . ALA A 1 219 ? -3.932 -11.146 11.237 1.00 96.88 219 ALA A N 1
ATOM 1609 C CA . ALA A 1 219 ? -4.716 -11.150 12.472 1.00 96.88 219 ALA A CA 1
ATOM 1610 C C . ALA A 1 219 ? -6.146 -10.659 12.214 1.00 96.88 219 ALA A C 1
ATOM 1612 O O . ALA A 1 219 ? -6.371 -9.778 11.378 1.00 96.88 219 ALA A O 1
ATOM 1613 N N . GLY A 1 220 ? -7.109 -11.219 12.947 1.00 97.06 220 GLY A N 1
ATOM 1614 C CA . GLY A 1 220 ? -8.526 -10.896 12.802 1.00 97.06 220 GLY A CA 1
ATOM 1615 C C . GLY A 1 220 ? -8.912 -9.530 13.377 1.00 97.06 220 GLY A C 1
ATOM 1616 O O . GLY A 1 220 ? -8.438 -9.120 14.435 1.00 97.06 220 GLY A O 1
ATOM 1617 N N . LEU A 1 221 ? -9.829 -8.853 12.689 1.00 97.81 221 LEU A N 1
ATOM 1618 C CA . LEU A 1 221 ? -10.557 -7.679 13.170 1.00 97.81 221 LEU A CA 1
ATOM 1619 C C . LEU A 1 221 ? -11.939 -8.123 13.665 1.00 97.81 221 LEU A C 1
ATOM 1621 O O . LEU A 1 221 ? -12.584 -8.966 13.038 1.00 97.81 221 LEU A O 1
ATOM 1625 N N . ARG A 1 222 ? -12.431 -7.528 14.758 1.00 97.25 222 ARG A N 1
ATOM 1626 C CA . ARG A 1 222 ? -13.788 -7.806 15.263 1.00 97.25 222 ARG A CA 1
ATOM 1627 C C . ARG A 1 222 ? -14.837 -7.318 14.270 1.00 97.25 222 ARG A C 1
ATOM 1629 O O . ARG A 1 222 ? -15.797 -8.022 13.963 1.00 97.25 222 ARG A O 1
ATOM 1636 N N . GLN A 1 223 ? -14.629 -6.107 13.761 1.00 97.25 223 GLN A N 1
ATOM 1637 C CA . GLN A 1 223 ? -15.480 -5.445 12.779 1.00 97.25 223 GLN A CA 1
ATOM 1638 C C . GLN A 1 223 ? -14.616 -4.586 11.859 1.00 97.25 223 GLN A C 1
ATOM 1640 O O . GLN A 1 223 ? -13.598 -4.051 12.290 1.00 97.25 223 GLN A O 1
ATOM 1645 N N . VAL A 1 224 ? -15.028 -4.422 10.603 1.00 97.75 224 VAL A N 1
ATOM 1646 C CA . VAL A 1 224 ? -14.392 -3.495 9.662 1.00 97.75 224 VAL A CA 1
ATOM 1647 C C . VAL A 1 224 ? -15.410 -3.002 8.645 1.00 97.75 224 VAL A C 1
ATOM 1649 O O . VAL A 1 224 ? -16.251 -3.769 8.177 1.00 97.75 224 VAL A O 1
ATOM 1652 N N . ALA A 1 225 ? -15.345 -1.717 8.317 1.00 97.38 225 ALA A N 1
ATOM 1653 C CA . ALA A 1 225 ? -16.206 -1.082 7.334 1.00 97.38 225 ALA A CA 1
ATOM 1654 C C . ALA A 1 225 ? -15.468 0.038 6.595 1.00 97.38 225 ALA A C 1
ATOM 1656 O O . ALA A 1 225 ? -14.415 0.522 7.016 1.00 97.38 225 ALA A O 1
ATOM 1657 N N . ILE A 1 226 ? -16.053 0.478 5.484 1.00 96.19 226 ILE A N 1
ATOM 1658 C CA . ILE A 1 226 ? -15.617 1.687 4.789 1.00 96.19 226 ILE A CA 1
ATOM 1659 C C . ILE A 1 226 ? -16.201 2.888 5.536 1.00 96.19 226 ILE A C 1
ATOM 1661 O O . ILE A 1 226 ? -17.416 3.019 5.655 1.00 96.19 226 ILE A O 1
ATOM 1665 N N . LEU A 1 227 ? -15.346 3.781 6.026 1.00 93.94 227 LEU A N 1
ATOM 1666 C CA . LEU A 1 227 ? -15.764 5.037 6.646 1.00 93.94 227 LEU A CA 1
ATOM 1667 C C . LEU A 1 227 ? -16.097 6.084 5.583 1.00 93.94 227 LEU A C 1
ATOM 1669 O O . LEU A 1 227 ? -17.149 6.718 5.620 1.00 93.94 227 LEU A O 1
ATOM 1673 N N . SER A 1 228 ? -15.194 6.266 4.621 1.00 93.06 228 SER A N 1
ATOM 1674 C CA . SER A 1 228 ? -15.346 7.252 3.555 1.00 93.06 228 SER A CA 1
ATOM 1675 C C . SER A 1 228 ? -14.592 6.844 2.297 1.00 93.06 228 SER A C 1
ATOM 1677 O O . SER A 1 228 ? -13.600 6.115 2.335 1.00 93.06 228 SER A O 1
ATOM 1679 N N . GLN A 1 229 ? -15.059 7.341 1.156 1.00 92.06 229 GLN A N 1
ATOM 1680 C CA . GLN A 1 229 ? -14.288 7.316 -0.075 1.00 92.06 229 GLN A CA 1
ATOM 1681 C C . GLN A 1 229 ? -13.320 8.494 -0.041 1.00 92.06 229 GLN A C 1
ATOM 1683 O O . GLN A 1 229 ? -13.714 9.615 0.289 1.00 92.06 229 GLN A O 1
ATOM 1688 N N . GLY A 1 230 ? -12.057 8.255 -0.376 1.00 87.50 230 GLY A N 1
ATOM 1689 C CA . GLY A 1 230 ? -11.118 9.357 -0.475 1.00 87.50 230 GLY A CA 1
ATOM 1690 C C . GLY A 1 230 ? -11.271 10.147 -1.768 1.00 87.50 230 GLY A C 1
ATOM 1691 O O . GLY A 1 230 ? -11.928 9.732 -2.727 1.00 87.50 230 GLY A O 1
ATOM 1692 N N . ARG A 1 231 ? -10.669 11.335 -1.773 1.00 85.19 231 ARG A N 1
ATOM 1693 C CA . ARG A 1 231 ? -10.775 12.282 -2.882 1.00 85.19 231 ARG A CA 1
ATOM 1694 C C . ARG A 1 231 ? -10.190 11.683 -4.163 1.00 85.19 231 ARG A C 1
ATOM 1696 O O . ARG A 1 231 ? -9.136 11.053 -4.124 1.00 85.19 231 ARG A O 1
ATOM 1703 N N . ALA A 1 232 ? -10.844 11.943 -5.293 1.00 80.69 232 ALA A N 1
ATOM 1704 C CA . ALA A 1 232 ? -10.284 11.632 -6.601 1.00 80.69 232 ALA A CA 1
ATOM 1705 C C . ALA A 1 232 ? -9.000 12.443 -6.842 1.00 80.69 232 ALA A C 1
ATOM 1707 O O . ALA A 1 232 ? -8.992 13.658 -6.618 1.00 80.69 232 ALA A O 1
ATOM 1708 N N . SER A 1 233 ? -7.929 11.806 -7.313 1.00 81.69 233 SER A N 1
ATOM 1709 C CA . SER A 1 233 ? -6.700 12.543 -7.630 1.00 81.69 233 SER A CA 1
ATOM 1710 C C . SER A 1 233 ? -6.820 13.427 -8.868 1.00 81.69 233 SER A C 1
ATOM 1712 O O . SER A 1 233 ? -6.121 14.433 -8.962 1.00 81.69 233 SER A O 1
ATOM 1714 N N . GLY A 1 234 ? -7.682 13.044 -9.814 1.00 82.25 234 GLY A N 1
ATOM 1715 C CA . GLY A 1 234 ? -7.730 13.627 -11.157 1.00 82.25 234 GLY A CA 1
ATOM 1716 C C . GLY A 1 234 ? -6.649 13.095 -12.105 1.00 82.25 234 GLY A C 1
ATOM 1717 O O . GLY A 1 234 ? -6.626 13.487 -13.268 1.00 82.25 234 GLY A O 1
ATOM 1718 N N . ASP A 1 235 ? -5.778 12.197 -11.638 1.00 85.25 235 ASP A N 1
ATOM 1719 C CA . ASP A 1 235 ? -4.782 11.531 -12.470 1.00 85.25 235 ASP A CA 1
ATOM 1720 C C . ASP A 1 235 ? -5.366 10.304 -13.195 1.00 85.25 235 ASP A C 1
ATOM 1722 O O . ASP A 1 235 ? -6.278 9.656 -12.671 1.00 85.25 235 ASP A O 1
ATOM 1726 N N . PRO A 1 236 ? -4.813 9.917 -14.362 1.00 86.25 236 PRO A N 1
ATOM 1727 C CA . PRO A 1 236 ? -5.149 8.649 -15.003 1.00 86.25 236 PRO A CA 1
ATOM 1728 C C . PRO A 1 236 ? -4.861 7.447 -14.081 1.00 86.25 236 PRO A C 1
ATOM 1730 O O . PRO A 1 236 ? -3.815 7.437 -13.419 1.00 86.25 236 PRO A O 1
ATOM 1733 N N . PRO A 1 237 ? -5.721 6.411 -14.049 1.00 85.50 237 PRO A N 1
ATOM 1734 C CA . PRO A 1 237 ? -5.531 5.237 -13.194 1.00 85.50 237 PRO A CA 1
ATOM 1735 C C . PRO A 1 237 ? -4.164 4.557 -13.354 1.00 85.50 237 PRO A C 1
ATOM 1737 O O . PRO A 1 237 ? -3.521 4.211 -12.364 1.00 85.50 237 PRO A O 1
ATOM 1740 N N . GLU A 1 238 ? -3.667 4.432 -14.583 1.00 88.12 238 GLU A N 1
ATOM 1741 C CA . GLU A 1 238 ? -2.391 3.781 -14.894 1.00 88.12 238 GLU A CA 1
ATOM 1742 C C . GLU A 1 238 ? -1.211 4.522 -14.263 1.00 88.12 238 GLU A C 1
ATOM 1744 O O . GLU A 1 238 ? -0.255 3.901 -13.798 1.00 88.12 238 GLU A O 1
ATOM 1749 N N . LYS A 1 239 ? -1.290 5.857 -14.180 1.00 89.31 239 LYS A N 1
ATOM 1750 C CA . LYS A 1 239 ? -0.270 6.678 -13.519 1.00 89.31 239 LYS A CA 1
ATOM 1751 C C . LYS A 1 239 ? -0.107 6.261 -12.053 1.00 89.31 239 LYS A C 1
ATOM 1753 O O . LYS A 1 239 ? 1.017 6.155 -11.566 1.00 89.31 239 LYS A O 1
ATOM 1758 N N . ARG A 1 240 ? -1.217 5.980 -11.364 1.00 84.81 240 ARG A N 1
ATOM 1759 C CA . ARG A 1 240 ? -1.221 5.558 -9.956 1.00 84.81 240 ARG A CA 1
ATOM 1760 C C . ARG A 1 240 ? -0.661 4.160 -9.770 1.00 84.81 240 ARG A C 1
ATOM 1762 O O . ARG A 1 240 ? 0.083 3.929 -8.819 1.00 84.81 240 ARG A O 1
ATOM 1769 N N . GLU A 1 241 ? -0.972 3.241 -10.676 1.00 90.62 241 GLU A N 1
ATOM 1770 C CA . GLU A 1 241 ? -0.388 1.901 -10.614 1.00 90.62 241 GLU A CA 1
ATOM 1771 C C . GLU A 1 241 ? 1.124 1.936 -10.862 1.00 90.62 241 GLU A C 1
ATOM 1773 O O . GLU A 1 241 ? 1.865 1.252 -10.164 1.00 90.62 241 GLU A O 1
ATOM 1778 N N . LEU A 1 242 ? 1.615 2.812 -11.745 1.00 92.38 242 LEU A N 1
ATOM 1779 C CA . LEU A 1 242 ? 3.056 3.020 -11.932 1.00 92.38 242 LEU A CA 1
ATOM 1780 C C . LEU A 1 242 ? 3.746 3.591 -10.686 1.00 92.38 242 LEU A C 1
ATOM 1782 O O . LEU A 1 242 ? 4.852 3.170 -10.344 1.00 92.38 242 LEU A O 1
ATOM 1786 N N . GLU A 1 243 ? 3.109 4.526 -9.980 1.00 89.44 243 GLU A N 1
ATOM 1787 C CA . GLU A 1 243 ? 3.616 5.034 -8.697 1.00 89.44 243 GLU A CA 1
ATOM 1788 C C . GLU A 1 243 ? 3.701 3.906 -7.654 1.00 89.44 243 GLU A C 1
ATOM 1790 O O . GLU A 1 243 ? 4.725 3.761 -6.982 1.00 89.44 243 GLU A O 1
ATOM 1795 N N . ARG A 1 244 ? 2.674 3.047 -7.565 1.00 86.06 244 ARG A N 1
ATOM 1796 C CA . ARG A 1 244 ? 2.681 1.876 -6.669 1.00 86.06 244 ARG A CA 1
ATOM 1797 C C . ARG A 1 244 ? 3.751 0.859 -7.051 1.00 86.06 244 ARG A C 1
ATOM 1799 O O . ARG A 1 244 ? 4.450 0.375 -6.165 1.00 86.06 244 ARG A O 1
ATOM 1806 N N . ILE A 1 245 ? 3.916 0.574 -8.341 1.00 91.19 245 ILE A N 1
ATOM 1807 C CA . ILE A 1 245 ? 4.974 -0.306 -8.850 1.00 91.19 245 ILE A CA 1
ATOM 1808 C C . ILE A 1 245 ? 6.351 0.270 -8.514 1.00 91.19 245 ILE A C 1
ATOM 1810 O O . ILE A 1 245 ? 7.206 -0.457 -8.026 1.00 91.19 245 ILE A O 1
ATOM 1814 N N . THR A 1 246 ? 6.565 1.576 -8.686 1.00 91.12 246 THR A N 1
ATOM 1815 C CA . THR A 1 246 ? 7.836 2.228 -8.322 1.00 91.12 246 THR A CA 1
ATOM 1816 C C . THR A 1 246 ? 8.165 2.015 -6.844 1.00 91.12 246 THR A C 1
ATOM 1818 O O . THR A 1 246 ? 9.286 1.638 -6.498 1.00 91.12 246 THR A O 1
ATOM 1821 N N . VAL A 1 247 ? 7.177 2.221 -5.967 1.00 85.44 247 VAL A N 1
ATOM 1822 C CA . VAL A 1 247 ? 7.321 1.974 -4.527 1.00 85.44 247 VAL A CA 1
ATOM 1823 C C . VAL A 1 247 ? 7.601 0.492 -4.251 1.00 85.44 247 VAL A C 1
ATOM 1825 O O . VAL A 1 247 ? 8.465 0.182 -3.433 1.00 85.44 247 VAL A O 1
ATOM 1828 N N . ALA A 1 248 ? 6.922 -0.426 -4.946 1.00 84.69 248 ALA A N 1
ATOM 1829 C CA . ALA A 1 248 ? 7.138 -1.867 -4.821 1.00 84.69 248 ALA A CA 1
ATOM 1830 C C . ALA A 1 248 ? 8.546 -2.297 -5.269 1.00 84.69 248 ALA A C 1
ATOM 1832 O O . ALA A 1 248 ? 9.184 -3.072 -4.564 1.00 84.69 248 ALA A O 1
ATOM 1833 N N . ILE A 1 249 ? 9.079 -1.736 -6.360 1.00 88.25 249 ILE A N 1
ATOM 1834 C CA . ILE A 1 249 ? 10.457 -1.984 -6.817 1.00 88.25 249 ILE A CA 1
ATOM 1835 C C . ILE A 1 249 ? 11.460 -1.586 -5.733 1.00 88.25 249 ILE A C 1
ATOM 1837 O O . ILE A 1 249 ? 12.362 -2.355 -5.426 1.00 88.25 249 ILE A O 1
ATOM 1841 N N . GLY A 1 250 ? 11.288 -0.412 -5.112 1.00 81.56 250 GLY A N 1
ATOM 1842 C CA . GLY A 1 250 ? 12.160 0.027 -4.015 1.00 81.56 250 GLY A CA 1
ATOM 1843 C C . GLY A 1 250 ? 12.080 -0.859 -2.763 1.00 81.56 250 GLY A C 1
ATOM 1844 O O . GLY A 1 250 ? 12.992 -0.848 -1.934 1.00 81.56 250 GLY A O 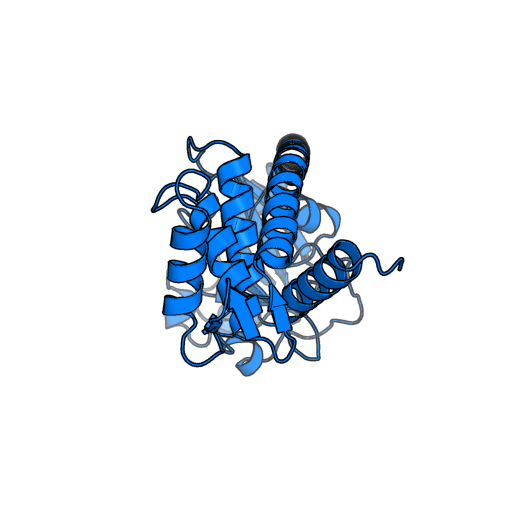1
ATOM 1845 N N . ARG A 1 251 ? 10.996 -1.631 -2.619 1.00 75.19 251 ARG A N 1
ATOM 1846 C CA . ARG A 1 251 ? 10.768 -2.561 -1.507 1.00 75.19 251 ARG A CA 1
ATOM 1847 C C . ARG A 1 251 ? 11.360 -3.946 -1.778 1.00 75.19 251 ARG A C 1
ATOM 1849 O O . ARG A 1 251 ? 12.033 -4.484 -0.896 1.00 75.19 251 ARG A O 1
ATOM 1856 N N . ASP A 1 252 ? 11.156 -4.487 -2.977 1.00 79.94 252 ASP A N 1
ATOM 1857 C CA . ASP A 1 252 ? 11.498 -5.863 -3.365 1.00 79.94 252 ASP A CA 1
ATOM 1858 C C . ASP A 1 252 ? 12.581 -5.929 -4.460 1.00 79.94 252 ASP A C 1
ATOM 1860 O O . ASP A 1 252 ? 12.354 -6.330 -5.604 1.00 79.94 252 ASP A O 1
ATOM 1864 N N . ASN A 1 253 ? 13.812 -5.558 -4.098 1.00 84.19 253 ASN A N 1
ATOM 1865 C CA . ASN A 1 253 ? 14.953 -5.714 -5.003 1.00 84.19 253 ASN A CA 1
ATOM 1866 C C . ASN A 1 253 ? 15.169 -7.179 -5.457 1.00 84.19 253 ASN A C 1
ATOM 1868 O O . ASN A 1 253 ? 15.447 -7.375 -6.642 1.00 84.19 253 ASN A O 1
ATOM 1872 N N . PRO A 1 254 ? 15.072 -8.216 -4.589 1.00 86.69 254 PRO A N 1
ATOM 1873 C CA . PRO A 1 254 ? 15.274 -9.606 -5.011 1.00 86.69 254 PRO A CA 1
ATOM 1874 C C . PRO A 1 254 ? 14.285 -10.089 -6.082 1.00 86.69 254 PRO A C 1
ATOM 1876 O O . PRO A 1 254 ? 14.707 -10.744 -7.043 1.00 86.69 254 PRO A O 1
ATOM 1879 N N . GLY A 1 255 ? 12.9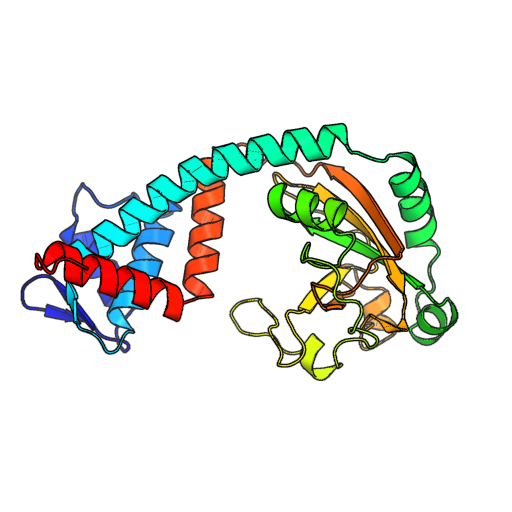98 -9.746 -5.964 1.00 86.88 255 GLY A N 1
ATOM 1880 C CA . GLY A 1 255 ? 11.994 -10.067 -6.979 1.00 86.88 255 GLY A CA 1
ATOM 1881 C C . GLY A 1 255 ? 12.323 -9.422 -8.325 1.00 86.88 255 GLY A C 1
ATOM 1882 O O . GLY A 1 255 ? 12.356 -10.096 -9.356 1.00 86.88 255 GLY A O 1
ATOM 1883 N N . VAL A 1 256 ? 12.706 -8.144 -8.317 1.00 92.06 256 VAL A N 1
ATOM 1884 C CA . VAL A 1 256 ? 13.104 -7.421 -9.537 1.00 92.06 256 VAL A CA 1
ATOM 1885 C C . VAL A 1 256 ? 14.378 -8.007 -10.157 1.00 92.06 256 VAL A C 1
ATOM 1887 O O . VAL A 1 256 ? 14.450 -8.169 -11.374 1.00 92.06 256 VAL A O 1
ATOM 1890 N N . VAL A 1 257 ? 15.368 -8.410 -9.351 1.00 92.31 257 VAL A N 1
ATOM 1891 C CA . VAL A 1 257 ? 16.561 -9.132 -9.840 1.00 92.31 257 VAL A CA 1
ATOM 1892 C C . VAL A 1 257 ? 16.176 -10.449 -10.514 1.00 92.31 257 VAL A C 1
ATOM 1894 O O . VAL A 1 257 ? 16.788 -10.828 -11.513 1.00 92.31 257 VAL A O 1
ATOM 1897 N N . THR A 1 258 ? 15.173 -11.153 -9.993 1.00 93.75 258 THR A N 1
ATOM 1898 C CA . THR A 1 258 ? 14.677 -12.398 -10.593 1.00 93.75 258 THR A CA 1
ATOM 1899 C C . THR A 1 258 ? 14.052 -12.139 -11.963 1.00 93.75 258 THR A C 1
ATOM 1901 O O . THR A 1 258 ? 14.399 -12.827 -12.923 1.00 93.75 258 THR A O 1
ATOM 1904 N N . LEU A 1 259 ? 13.225 -11.095 -12.090 1.00 94.94 259 LEU A N 1
ATOM 1905 C CA . LEU A 1 259 ? 12.662 -10.668 -13.377 1.00 94.94 259 LEU A CA 1
ATOM 1906 C C . LEU A 1 259 ? 13.757 -10.281 -14.380 1.00 94.94 259 LEU A C 1
ATOM 1908 O O . LEU A 1 259 ? 13.718 -10.707 -15.531 1.00 94.94 259 LEU A O 1
ATOM 1912 N N . LEU A 1 260 ? 14.777 -9.541 -13.935 1.00 96.06 260 LEU A N 1
ATOM 1913 C CA . LEU A 1 260 ? 15.920 -9.164 -14.772 1.00 96.06 260 LEU A CA 1
ATOM 1914 C C . LEU A 1 260 ? 16.712 -10.386 -15.257 1.00 96.06 260 LEU A C 1
ATOM 1916 O O . LEU A 1 260 ? 17.128 -10.430 -16.412 1.00 96.06 260 LEU A O 1
ATOM 1920 N N . LYS A 1 261 ? 16.902 -11.406 -14.410 1.00 95.00 261 LYS A N 1
ATOM 1921 C CA . LYS A 1 261 ? 17.546 -12.668 -14.814 1.00 95.00 261 LYS A CA 1
ATOM 1922 C C . LYS A 1 261 ? 16.720 -13.412 -15.859 1.00 95.00 261 LYS A C 1
ATOM 1924 O O . LYS A 1 261 ? 17.289 -13.884 -16.838 1.00 95.00 261 LYS A O 1
ATOM 1929 N N . ALA A 1 262 ? 15.404 -13.494 -15.673 1.00 93.69 262 ALA A N 1
ATOM 1930 C CA . ALA A 1 262 ? 14.513 -14.113 -16.650 1.00 93.69 262 ALA A CA 1
ATOM 1931 C C . ALA A 1 262 ? 14.558 -13.369 -17.996 1.00 93.69 262 ALA A C 1
ATOM 1933 O O . ALA A 1 262 ? 14.722 -14.000 -19.038 1.00 93.69 262 ALA A O 1
ATOM 1934 N N . ALA A 1 263 ? 14.514 -12.033 -17.976 1.00 95.25 263 ALA A N 1
ATOM 1935 C CA . ALA A 1 263 ? 14.659 -11.210 -19.175 1.00 95.25 263 ALA A CA 1
ATOM 1936 C C . ALA A 1 263 ? 16.007 -11.437 -19.878 1.00 95.25 263 ALA A C 1
ATOM 1938 O O . ALA A 1 263 ? 16.038 -11.614 -21.093 1.00 95.25 263 ALA A O 1
ATOM 1939 N N . ALA A 1 264 ? 17.103 -11.518 -19.119 1.00 94.31 264 ALA A N 1
ATOM 1940 C CA . ALA A 1 264 ? 18.429 -11.797 -19.661 1.00 94.31 264 ALA A CA 1
ATOM 1941 C C . ALA A 1 264 ? 18.521 -13.170 -20.338 1.00 94.31 264 ALA A C 1
ATOM 1943 O O . ALA A 1 264 ? 19.137 -13.291 -21.393 1.00 94.31 264 ALA A O 1
ATOM 1944 N N . LEU A 1 265 ? 17.907 -14.208 -19.762 1.00 93.25 265 LEU A N 1
ATOM 1945 C CA . LEU A 1 265 ? 17.860 -15.537 -20.379 1.00 93.25 265 LEU A CA 1
ATOM 1946 C C . LEU A 1 265 ? 17.080 -15.510 -21.697 1.00 93.25 265 LEU A C 1
ATOM 1948 O O . LEU A 1 265 ? 17.593 -15.980 -22.713 1.00 93.25 265 LEU A O 1
ATOM 1952 N N . LEU A 1 266 ? 15.906 -14.872 -21.701 1.00 91.75 266 LEU A N 1
ATOM 1953 C CA . LEU A 1 266 ? 15.080 -14.709 -22.899 1.00 91.75 266 LEU A CA 1
ATOM 1954 C C . LEU A 1 266 ? 15.822 -13.951 -24.010 1.00 91.75 266 LEU A C 1
ATOM 1956 O O . LEU A 1 266 ? 15.882 -14.422 -25.144 1.00 91.75 266 LEU A O 1
ATOM 1960 N N . ASN A 1 267 ? 16.440 -12.813 -23.686 1.00 91.00 267 ASN A N 1
ATOM 1961 C CA . ASN A 1 267 ? 17.181 -11.992 -24.649 1.00 91.00 267 ASN A CA 1
ATOM 1962 C C . ASN A 1 267 ? 18.410 -12.712 -25.223 1.00 91.00 267 ASN A C 1
ATOM 1964 O O . ASN A 1 267 ? 18.836 -12.421 -26.339 1.00 91.00 267 ASN A O 1
ATOM 1968 N N . ARG A 1 268 ? 18.972 -13.666 -24.475 1.00 89.69 268 ARG A N 1
ATOM 1969 C CA . ARG A 1 268 ? 20.110 -14.494 -24.899 1.00 89.69 268 ARG A CA 1
ATOM 1970 C C . ARG A 1 268 ? 19.680 -15.778 -25.617 1.00 89.69 268 ARG A C 1
ATOM 1972 O O . ARG A 1 268 ? 20.532 -16.611 -25.910 1.00 89.69 268 ARG A O 1
ATOM 1979 N N . GLY A 1 269 ? 18.386 -15.952 -25.898 1.00 83.81 269 GLY A N 1
ATOM 1980 C CA . GLY A 1 269 ? 17.858 -17.125 -26.598 1.00 83.81 269 GLY A CA 1
ATOM 1981 C C . GLY A 1 269 ? 17.902 -18.415 -25.777 1.00 83.81 269 GLY A C 1
ATOM 1982 O O . GLY A 1 269 ? 17.826 -19.504 -26.344 1.00 83.81 269 GLY A O 1
ATOM 1983 N N . VAL A 1 270 ? 18.035 -18.314 -24.452 1.00 73.88 270 VAL A N 1
ATOM 1984 C CA . VAL A 1 270 ? 17.958 -19.467 -23.555 1.00 73.88 270 VAL A CA 1
ATOM 1985 C C . VAL A 1 270 ? 16.485 -19.721 -23.252 1.00 73.88 270 VAL A C 1
ATOM 1987 O O . VAL A 1 270 ? 15.832 -18.914 -22.590 1.00 73.88 270 VAL A O 1
ATOM 1990 N N . VAL A 1 271 ? 15.955 -20.830 -23.770 1.00 59.22 271 VAL A N 1
ATOM 1991 C CA . VAL A 1 271 ? 14.589 -21.282 -23.476 1.00 59.22 271 VAL A CA 1
ATOM 1992 C C . VAL A 1 271 ? 14.556 -21.799 -22.037 1.00 59.22 271 VAL A C 1
ATOM 1994 O O . VAL A 1 271 ? 15.362 -22.659 -21.678 1.00 59.22 271 VAL A O 1
ATOM 1997 N N . LEU A 1 272 ? 13.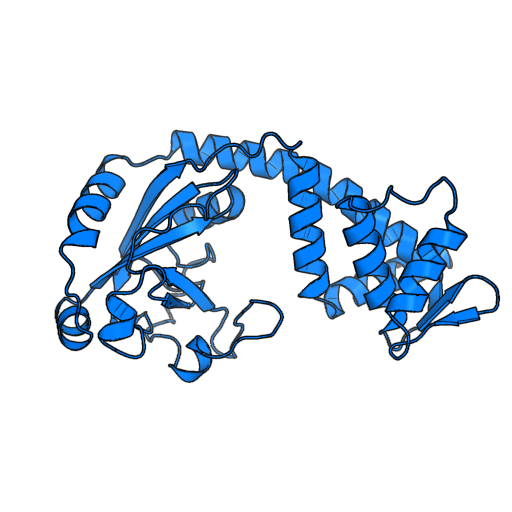664 -21.224 -21.229 1.00 54.34 272 LEU A N 1
ATOM 1998 C CA . LEU A 1 272 ? 13.362 -21.648 -19.859 1.00 54.34 272 LEU A CA 1
ATOM 1999 C C . LEU A 1 272 ? 12.446 -22.874 -19.844 1.00 54.34 272 LEU A C 1
ATOM 2001 O O . LEU A 1 272 ? 11.514 -22.908 -20.680 1.00 54.34 272 LEU A O 1
#

Sequence (272 aa):
MLKIGDITYDHQSPGDAKSAVYKAMGAAAPKDSTPQRAVLGATAAVAAGGAALFELPDVRKVYDDFLVQATQFATTTAADRTWCLQNWDRRTAGQLDTAQPRQATTLDGLRAQGSVVIARGTNPVQARQILTHRTFGGHQLDVTITTAPTADDADAQTGRGIKDTVAGRIEEWSLGRQTGFSIDGFMLIAEADVTLVTLPRSDGATQGGEAGVCGFAAAGLRQVAILSQGRASGDPPEKRELERITVAIGRDNPGVVTLLKAAALLNRGVVL

pLDDT: mean 88.84, std 10.68, range [38.88, 98.0]

Radius of gyration: 21.56 Å; chains: 1; bounding box: 56×36×58 Å

Secondary structure (DSSP, 8-state):
-EEETTEEE-TT-HHHHHHHHHHHHGGGSPPTTSHHHHHHHHHHHHHHHSSS-EEHHHHHHHHHHHHHHHHHHHHHHHHHHHHHHHT--HHHHHHHHHHGGGS-SSHHHHHHTSEEEEEEEE-HHHHHHHHHHTBSSSPPP-TT--SPPPHHHHH---TTS-EEETTEEEEEEESS--SSTTTTSEEEEEEEEGGGEE--SSHHHHTSTT-EEEEETTSBPSEEEEEEEPPP--S-HHHHHHHHHHHHHHH-HHHHHHHHHHHHHHHTT---